Protein AF-A0AAN8FXG7-F1 (afdb_monomer)

Foldseek 3Di:
DAQDDPQKHFDQDPPPSHGAFDDPPDPDQAPFQWHWDQGPVVRTTTTIHGPVSPQDPQQKWFDADQVPRTTAKDFPVPPQPREDPQWGFDGPDPPDRMGTTIGPDGQDPPRADFDQDPNNSTFQWADPPDDSDAPPQWDWDADPPPRTITTGRDDPPPFPPPVDDPPDGFDDDPRDRDDDDVVDDD

Sequence (186 aa):
MGVCPAGEKAFVEPFTASPRQCAMAADRKCPAGYLCRFSPNNHKYYCCGSITGSLCPAGRALFRYPTTQMPLQCHIAHGGSGCPPFYTCQSDVPNAFQGYCCSQHSICPGGVNYHVDEKSLMPTTCASEGFALCPQGFTCQQQPETMSYYCCAGKDKEGINDGCPPAQFAYIADGQVKTCDPFNVE

Radius of gyration: 22.86 Å; Cα contacts (8 Å, |Δi|>4): 361; chains: 1; bounding box: 50×32×78 Å

Organism: Trichostrongylus colubriformis (NCBI:txid6319)

Mean predicted aligned error: 13.52 Å

InterPro domains:
  IPR006150 Cysteine-rich repeat [SM00289] (2-49)
  IPR006150 Cysteine-rich repeat [SM00289] (54-103)
  IPR006150 Cysteine-rich repeat [SM00289] (106-153)
  IPR028150 Lustrin, cysteine-rich repeated [PF14625] (3-49)
  IPR028150 Lustrin, cysteine-rich repeated [PF14625] (56-103)
  IPR028150 Lustrin, cysteine-rich repeated [PF14625] (108-152)
  IPR053014 Cuticle-associated divergent protein [PTHR46339] (1-185)

Secondary structure (DSSP, 8-state):
--SS-TTEEE-B-TTT-SB-EE-TTSS-PPPTTEEEEEETTTTEEEEEEESSS--S-TTPPBPB-TTT--B-EEETTTTTTTSPTTEEEE-SSTT-SEEEEEESS-SSGGGPPBPB-TTT-SBPB--TTSS-PPPTTEEEEE-TTT--EEEEE--------SSPPTT----EETTEE----TT---

Structure (mmCIF, N/CA/C/O backbone):
data_AF-A0AAN8FXG7-F1
#
_entry.id   AF-A0AAN8FXG7-F1
#
loop_
_atom_site.group_PDB
_atom_site.id
_atom_site.type_symbol
_atom_site.label_atom_id
_atom_site.label_alt_id
_atom_site.label_comp_id
_atom_site.label_asym_id
_atom_site.label_entity_id
_atom_site.label_seq_id
_atom_site.pdbx_PDB_ins_code
_atom_site.Cartn_x
_atom_site.Cartn_y
_atom_site.Cartn_z
_atom_site.occupancy
_atom_site.B_iso_or_equiv
_atom_site.auth_seq_id
_atom_site.auth_comp_id
_atom_site.auth_asym_id
_atom_site.auth_atom_id
_atom_site.pdbx_PDB_model_num
ATOM 1 N N . MET A 1 1 ? 11.307 -18.588 -14.021 1.00 49.81 1 MET A N 1
ATOM 2 C CA . MET A 1 1 ? 12.180 -17.483 -14.471 1.00 49.81 1 MET A CA 1
ATOM 3 C C . MET A 1 1 ? 11.303 -16.370 -15.030 1.00 49.81 1 MET A C 1
ATOM 5 O O . MET A 1 1 ? 10.912 -16.434 -16.186 1.00 49.81 1 MET A O 1
ATOM 9 N N . GLY A 1 2 ? 10.888 -15.423 -14.188 1.00 66.69 2 GLY A N 1
ATOM 10 C CA . GLY A 1 2 ? 10.085 -14.270 -14.607 1.00 66.69 2 GLY A CA 1
ATOM 11 C C . GLY A 1 2 ? 10.964 -13.050 -14.884 1.00 66.69 2 GLY A C 1
ATOM 12 O O . GLY A 1 2 ? 12.116 -12.996 -14.454 1.00 66.69 2 GLY A O 1
ATOM 13 N N . VAL A 1 3 ? 10.426 -12.059 -15.596 1.00 77.25 3 VAL A N 1
ATOM 14 C CA . VAL A 1 3 ? 11.078 -10.741 -15.729 1.00 77.25 3 VAL A CA 1
ATOM 15 C C . VAL A 1 3 ? 10.940 -9.893 -14.455 1.00 77.25 3 VAL A C 1
ATOM 17 O O . VAL A 1 3 ? 11.733 -8.974 -14.267 1.00 77.25 3 VAL A O 1
ATOM 20 N N . CYS A 1 4 ? 9.988 -10.236 -13.579 1.00 78.50 4 CYS A N 1
ATOM 21 C CA . CYS A 1 4 ? 9.703 -9.580 -12.301 1.00 78.50 4 CYS A CA 1
ATOM 22 C C . CYS A 1 4 ? 10.193 -10.416 -11.102 1.00 78.50 4 CYS A C 1
ATOM 24 O O . CYS 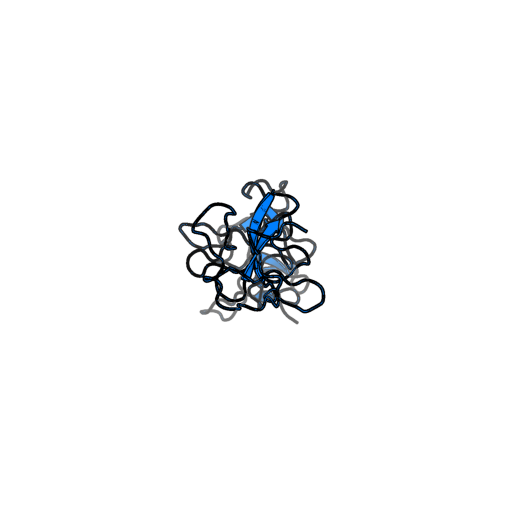A 1 4 ? 10.322 -11.639 -11.235 1.00 78.50 4 CYS A O 1
ATOM 26 N N . PRO A 1 5 ? 10.464 -9.776 -9.948 1.00 75.06 5 PRO A N 1
ATOM 27 C CA . PRO A 1 5 ? 10.826 -10.460 -8.705 1.00 75.06 5 PRO A CA 1
ATOM 28 C C . PRO A 1 5 ? 9.693 -11.363 -8.180 1.00 75.06 5 PRO A C 1
ATOM 30 O O . PRO A 1 5 ? 8.546 -11.276 -8.621 1.00 75.06 5 PRO A O 1
ATOM 33 N N . ALA A 1 6 ? 10.021 -12.259 -7.242 1.00 71.00 6 ALA A N 1
ATOM 34 C CA . ALA A 1 6 ? 9.048 -13.175 -6.645 1.00 71.00 6 ALA A CA 1
ATOM 35 C C . ALA A 1 6 ? 7.898 -12.399 -5.976 1.00 71.00 6 ALA A C 1
ATOM 37 O O . ALA A 1 6 ? 8.144 -11.442 -5.250 1.00 71.00 6 ALA A O 1
ATOM 38 N N . GLY A 1 7 ? 6.652 -12.805 -6.239 1.00 70.81 7 GLY A N 1
ATOM 39 C CA . GLY A 1 7 ? 5.454 -12.109 -5.748 1.00 70.81 7 GLY A CA 1
ATOM 40 C C . GLY A 1 7 ? 4.921 -11.007 -6.672 1.00 70.81 7 GLY A C 1
ATOM 41 O O . GLY A 1 7 ? 3.818 -10.513 -6.442 1.00 70.81 7 GLY A O 1
ATOM 42 N N . GLU A 1 8 ? 5.627 -10.673 -7.760 1.00 78.31 8 GLU A N 1
ATOM 43 C CA . GLU A 1 8 ? 5.166 -9.722 -8.776 1.00 78.31 8 GLU A CA 1
ATOM 44 C C . GLU A 1 8 ? 4.975 -10.386 -10.153 1.00 78.31 8 GLU A C 1
ATOM 46 O O . GLU A 1 8 ? 5.704 -11.297 -10.556 1.00 78.31 8 GLU A O 1
ATOM 51 N N . LYS A 1 9 ? 3.989 -9.903 -10.914 1.00 84.56 9 LYS A N 1
ATOM 52 C CA . LYS A 1 9 ? 3.730 -10.298 -12.302 1.00 84.56 9 LYS A CA 1
ATOM 53 C C . LYS A 1 9 ? 4.010 -9.132 -13.237 1.00 84.56 9 LYS A C 1
ATOM 55 O O . LYS A 1 9 ? 3.692 -7.980 -12.949 1.00 84.56 9 LYS A O 1
ATOM 60 N N . ALA A 1 10 ? 4.590 -9.457 -14.387 1.00 85.94 10 ALA A N 1
ATOM 61 C CA . ALA A 1 10 ? 4.811 -8.492 -15.448 1.00 85.94 10 ALA A CA 1
ATOM 62 C C . ALA A 1 10 ? 3.484 -8.106 -16.095 1.00 85.94 10 ALA A C 1
ATOM 64 O O . ALA A 1 10 ? 2.670 -8.977 -16.412 1.00 85.94 10 ALA A O 1
ATOM 65 N N . PHE A 1 11 ? 3.297 -6.818 -16.353 1.00 85.06 11 PHE A N 1
ATOM 66 C CA . PHE A 1 11 ? 2.245 -6.385 -17.254 1.00 85.06 11 PHE A CA 1
ATOM 67 C C . PHE A 1 11 ? 2.590 -6.872 -18.663 1.00 85.06 11 PHE A C 1
ATOM 69 O O . PHE A 1 11 ? 3.591 -6.449 -19.246 1.00 85.06 11 PHE A O 1
ATOM 76 N N . VAL A 1 12 ? 1.783 -7.792 -19.184 1.00 86.19 12 VAL A N 1
ATOM 77 C CA . VAL A 1 12 ? 1.919 -8.316 -20.543 1.00 86.19 12 VAL A CA 1
ATOM 78 C C . VAL A 1 12 ? 0.956 -7.556 -21.433 1.00 86.19 12 VAL A C 1
ATOM 80 O O . VAL A 1 12 ? -0.232 -7.448 -21.133 1.00 86.19 12 VAL A O 1
ATOM 83 N N . GLU A 1 13 ? 1.482 -7.002 -22.514 1.00 81.31 13 GLU A N 1
ATOM 84 C CA . GLU A 1 13 ? 0.697 -6.213 -23.443 1.00 81.31 13 GLU A CA 1
ATOM 85 C C . GLU A 1 13 ? -0.198 -7.145 -24.282 1.00 81.31 13 GLU A C 1
ATOM 87 O O . GLU A 1 13 ? 0.304 -8.116 -24.855 1.00 81.31 13 GLU A O 1
ATOM 92 N N . PRO A 1 14 ? -1.519 -6.895 -24.360 1.00 79.69 14 PRO A N 1
ATOM 93 C CA . PRO A 1 14 ? -2.463 -7.851 -24.943 1.00 79.69 14 PRO A CA 1
ATOM 94 C C . PRO A 1 14 ? -2.256 -8.075 -26.446 1.00 79.69 14 PRO A C 1
ATOM 96 O O . PRO A 1 14 ? -2.607 -9.131 -26.959 1.00 79.69 14 PRO A O 1
ATOM 99 N N . PHE A 1 15 ? -1.664 -7.106 -27.148 1.00 78.31 15 PHE A N 1
ATOM 100 C CA . PHE A 1 15 ? -1.455 -7.173 -28.597 1.00 78.31 15 PHE A CA 1
ATOM 101 C C . PHE A 1 15 ? -0.205 -7.958 -28.999 1.00 78.31 15 PHE A C 1
ATOM 103 O O . PHE A 1 15 ? -0.205 -8.628 -30.026 1.00 78.31 15 PHE A O 1
ATOM 110 N N . THR A 1 16 ? 0.866 -7.873 -28.214 1.00 79.94 16 THR A N 1
ATOM 111 C CA . THR A 1 16 ? 2.169 -8.474 -28.546 1.00 79.94 16 THR A CA 1
ATOM 112 C C . THR A 1 16 ? 2.484 -9.706 -27.706 1.00 79.94 16 THR A C 1
ATOM 114 O O . THR A 1 16 ? 3.490 -10.366 -27.957 1.00 79.94 16 THR A O 1
ATOM 117 N N . ALA A 1 17 ? 1.671 -9.985 -26.679 1.00 80.31 17 ALA A N 1
ATOM 118 C CA . ALA A 1 17 ? 1.929 -10.992 -25.651 1.00 80.31 17 ALA A CA 1
ATOM 119 C C . ALA A 1 17 ? 3.316 -10.852 -24.989 1.00 80.31 17 ALA A C 1
ATOM 121 O O . ALA A 1 17 ? 3.837 -11.802 -24.401 1.00 80.31 17 ALA A O 1
ATOM 122 N N . SER A 1 18 ? 3.919 -9.661 -25.059 1.00 81.00 18 SER A N 1
ATOM 123 C CA . SER A 1 18 ? 5.246 -9.382 -24.520 1.00 81.00 18 SER A CA 1
ATOM 124 C C . SER A 1 18 ? 5.165 -8.519 -23.254 1.00 81.00 18 SER A C 1
ATOM 126 O O . SER A 1 18 ? 4.255 -7.696 -23.113 1.00 81.00 18 SER A O 1
ATOM 128 N N . PRO A 1 19 ? 6.086 -8.705 -22.288 1.00 82.50 19 PRO A N 1
ATOM 129 C CA . PRO A 1 19 ? 6.122 -7.880 -21.089 1.00 82.50 19 PRO A CA 1
ATOM 130 C C . PRO A 1 19 ? 6.474 -6.433 -21.450 1.00 82.50 19 PRO A C 1
ATOM 132 O O . PRO A 1 19 ? 7.464 -6.170 -22.137 1.00 82.50 19 PRO A O 1
ATOM 135 N N . ARG A 1 20 ? 5.676 -5.488 -20.948 1.00 83.75 20 ARG A N 1
ATOM 136 C CA . ARG A 1 20 ? 5.847 -4.051 -21.180 1.00 83.75 20 ARG A CA 1
ATOM 137 C C . ARG A 1 20 ? 7.169 -3.578 -20.588 1.00 83.75 20 ARG A C 1
ATOM 139 O O . ARG A 1 20 ? 7.352 -3.575 -19.369 1.00 83.75 20 ARG A O 1
ATOM 146 N N . GLN A 1 21 ? 8.071 -3.151 -21.464 1.00 80.94 21 GLN A N 1
ATOM 147 C CA . GLN A 1 21 ? 9.307 -2.481 -21.077 1.00 80.94 21 GLN A CA 1
ATOM 148 C C . GLN A 1 21 ? 9.008 -1.040 -20.665 1.00 80.94 21 GLN A C 1
ATOM 150 O O . GLN A 1 21 ? 8.188 -0.359 -21.284 1.00 80.94 21 GLN A O 1
ATOM 155 N N . CYS A 1 22 ? 9.685 -0.578 -19.622 1.00 78.88 22 CYS A N 1
ATOM 156 C CA . CYS A 1 22 ? 9.674 0.817 -19.203 1.00 78.88 22 CYS A CA 1
ATOM 157 C C . CYS A 1 22 ? 11.080 1.402 -19.367 1.00 78.88 22 CYS A C 1
ATOM 159 O O . CYS A 1 22 ? 12.079 0.688 -19.302 1.00 78.88 22 CYS A O 1
ATOM 161 N N . ALA A 1 23 ? 11.161 2.706 -19.609 1.00 69.81 23 ALA A N 1
ATOM 162 C CA . ALA A 1 23 ? 12.417 3.438 -19.664 1.00 69.81 23 ALA A CA 1
ATOM 163 C C . ALA A 1 23 ? 12.335 4.601 -18.676 1.00 69.81 23 ALA A C 1
ATOM 165 O O . ALA A 1 23 ? 11.339 5.318 -18.656 1.00 69.81 23 ALA A O 1
ATOM 166 N N . MET A 1 24 ? 13.385 4.796 -17.875 1.00 58.78 24 MET A N 1
ATOM 167 C CA . MET A 1 24 ? 13.459 5.850 -16.850 1.00 58.78 24 MET A CA 1
ATOM 168 C C . MET A 1 24 ? 13.249 7.271 -17.415 1.00 58.78 24 MET A C 1
ATOM 170 O O . MET A 1 24 ? 12.894 8.172 -16.665 1.00 58.78 24 MET A O 1
ATOM 174 N N . ALA A 1 25 ? 13.458 7.467 -18.724 1.00 52.38 25 ALA A N 1
ATOM 175 C CA . ALA A 1 25 ? 13.508 8.774 -19.383 1.00 52.38 25 ALA A CA 1
ATOM 176 C C . ALA A 1 25 ? 12.390 9.045 -20.413 1.00 52.38 25 ALA A C 1
ATOM 178 O O . ALA A 1 25 ? 12.378 10.123 -20.996 1.00 52.38 25 ALA A O 1
ATOM 179 N N . ALA A 1 26 ? 11.471 8.108 -20.677 1.00 50.12 26 ALA A N 1
ATOM 180 C CA . ALA A 1 26 ? 10.458 8.289 -21.723 1.00 50.12 26 ALA A CA 1
ATOM 181 C C . ALA A 1 26 ? 9.039 8.012 -21.216 1.00 50.12 26 ALA A C 1
ATOM 183 O O . ALA A 1 26 ? 8.779 6.994 -20.570 1.00 50.12 26 ALA A O 1
ATOM 184 N N . ASP A 1 27 ? 8.127 8.930 -21.544 1.00 45.88 27 ASP A N 1
ATOM 185 C CA . ASP A 1 27 ? 6.708 8.896 -21.206 1.00 45.88 27 ASP A CA 1
ATOM 186 C C . ASP A 1 27 ? 6.055 7.571 -21.598 1.00 45.88 27 ASP A C 1
ATOM 188 O O . ASP A 1 27 ? 5.854 7.276 -22.774 1.00 45.88 27 ASP A O 1
ATOM 192 N N . ARG A 1 28 ? 5.757 6.773 -20.568 1.00 51.38 28 ARG A N 1
ATOM 193 C CA . ARG A 1 28 ? 4.791 5.663 -20.480 1.00 51.38 28 ARG A CA 1
ATOM 194 C C . ARG A 1 28 ? 4.937 5.057 -19.086 1.00 51.38 28 ARG A C 1
ATOM 196 O O . ARG A 1 28 ? 5.367 3.915 -18.916 1.00 51.38 28 ARG A O 1
ATOM 203 N N . LYS A 1 29 ? 4.603 5.877 -18.084 1.00 67.00 29 LYS A N 1
ATOM 204 C CA . LYS A 1 29 ? 4.457 5.464 -16.685 1.00 67.00 29 LYS A CA 1
ATOM 205 C C . LYS A 1 29 ? 3.605 4.195 -16.665 1.00 67.00 29 LYS A C 1
ATOM 207 O O . LYS A 1 29 ? 2.557 4.156 -17.308 1.00 67.00 29 LYS A O 1
ATOM 212 N N . CYS A 1 30 ? 4.118 3.136 -16.046 1.00 75.31 30 CYS A N 1
ATOM 213 C CA . CYS A 1 30 ? 3.432 1.852 -15.967 1.00 75.31 30 CYS A CA 1
ATOM 214 C C . CYS A 1 30 ? 1.962 2.040 -15.534 1.00 75.31 30 CYS A C 1
ATOM 216 O O . CYS A 1 30 ? 1.670 2.976 -14.786 1.00 75.31 30 CYS A O 1
ATOM 218 N N . PRO A 1 31 ? 1.034 1.192 -16.012 1.00 76.94 31 PRO A N 1
ATOM 219 C CA . PRO A 1 31 ? -0.379 1.313 -15.660 1.00 76.94 31 PRO A CA 1
ATOM 220 C C . PRO A 1 31 ? -0.594 1.244 -14.140 1.00 76.94 31 PRO A C 1
ATOM 222 O O . PRO A 1 31 ? 0.255 0.736 -13.406 1.00 76.94 31 PRO A O 1
ATOM 225 N N . ALA A 1 32 ? -1.733 1.754 -13.662 1.00 72.06 32 ALA A N 1
ATOM 226 C CA . ALA A 1 32 ? -2.047 1.793 -12.233 1.00 72.06 32 ALA A CA 1
ATOM 227 C C . ALA A 1 32 ? -1.879 0.405 -11.583 1.00 72.06 32 ALA A C 1
ATOM 229 O O . ALA A 1 32 ? -2.380 -0.595 -12.094 1.00 72.06 32 ALA A O 1
ATOM 230 N N . GLY A 1 33 ? -1.145 0.347 -10.467 1.00 75.69 33 GLY A N 1
ATOM 231 C CA . GLY A 1 33 ? -0.796 -0.910 -9.791 1.00 75.69 33 GLY A CA 1
ATOM 232 C C . GLY A 1 33 ? 0.491 -1.586 -10.285 1.00 75.69 33 GLY A C 1
ATOM 233 O O . GLY A 1 33 ? 0.915 -2.570 -9.683 1.00 75.69 33 GLY A O 1
ATOM 234 N N . TYR A 1 34 ? 1.162 -1.038 -11.305 1.00 80.94 34 TYR A N 1
ATOM 235 C CA . 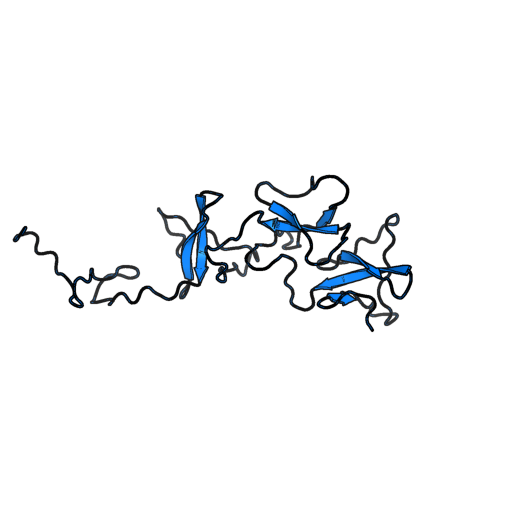TYR A 1 34 ? 2.455 -1.521 -11.797 1.00 80.94 34 TYR A CA 1
ATOM 236 C C . TYR A 1 34 ? 3.550 -0.466 -11.625 1.00 80.94 34 TYR A C 1
ATOM 238 O O . TYR A 1 34 ? 3.350 0.712 -11.915 1.00 80.94 34 TYR A O 1
ATOM 246 N N . LEU A 1 35 ? 4.730 -0.904 -11.194 1.00 80.62 35 LEU A N 1
ATOM 247 C CA . LEU A 1 35 ? 5.935 -0.092 -11.041 1.00 80.62 35 LEU A CA 1
ATOM 248 C C . LEU A 1 35 ? 7.013 -0.540 -12.021 1.00 80.62 35 LEU A C 1
ATOM 250 O O . LEU A 1 35 ? 7.086 -1.707 -12.408 1.00 80.62 35 LEU A O 1
ATOM 254 N N . CYS A 1 36 ? 7.881 0.391 -12.402 1.00 82.25 36 CYS A N 1
ATOM 255 C CA . CYS A 1 36 ? 9.021 0.075 -13.244 1.00 82.25 36 CYS A CA 1
ATOM 256 C C . CYS A 1 36 ? 10.108 -0.610 -12.401 1.00 82.25 36 CYS A C 1
ATOM 258 O O . CYS A 1 36 ? 10.701 0.002 -11.509 1.00 82.25 36 CYS A O 1
ATOM 260 N N . ARG A 1 37 ? 10.362 -1.895 -12.665 1.00 81.06 37 ARG A N 1
ATOM 261 C CA . ARG A 1 37 ? 11.356 -2.714 -11.959 1.00 81.06 37 ARG A CA 1
ATOM 262 C C . ARG A 1 37 ? 12.511 -3.080 -12.869 1.00 81.06 37 ARG A C 1
ATOM 264 O O . ARG A 1 37 ? 12.314 -3.375 -14.045 1.00 81.06 37 ARG A O 1
ATOM 271 N N . PHE A 1 38 ? 13.714 -3.105 -12.305 1.00 80.12 38 PHE A N 1
ATOM 272 C CA . PHE A 1 38 ? 14.886 -3.624 -12.998 1.00 80.12 38 PHE A CA 1
ATOM 273 C C . PHE A 1 38 ? 14.840 -5.151 -13.039 1.00 80.12 38 PHE A C 1
ATOM 275 O O . PHE A 1 38 ? 14.669 -5.798 -12.007 1.00 80.12 38 PHE A O 1
ATOM 282 N N . SER A 1 39 ? 15.021 -5.725 -14.226 1.00 81.06 39 SER A N 1
ATOM 283 C CA . SER A 1 39 ? 15.116 -7.167 -14.410 1.00 81.06 39 SER A CA 1
ATOM 284 C C . SER A 1 39 ? 16.581 -7.579 -14.567 1.00 81.06 39 SER A C 1
ATOM 286 O O . SER A 1 39 ? 17.174 -7.287 -15.613 1.00 81.06 39 SER A O 1
ATOM 288 N N . PRO A 1 40 ? 17.168 -8.299 -13.590 1.00 76.56 40 PRO A N 1
ATOM 289 C CA . PRO A 1 40 ? 18.550 -8.766 -13.690 1.00 76.56 40 PRO A CA 1
ATOM 290 C C . PRO A 1 40 ? 18.738 -9.775 -14.830 1.00 76.56 40 PRO A C 1
ATOM 292 O O . PRO A 1 40 ? 19.812 -9.854 -15.403 1.00 76.56 40 PRO A O 1
ATOM 295 N N . ASN A 1 41 ? 17.679 -10.488 -15.227 1.00 79.31 41 ASN A N 1
ATOM 296 C CA . ASN A 1 41 ? 17.743 -11.501 -16.285 1.00 79.31 41 ASN A CA 1
ATOM 297 C C . ASN A 1 41 ? 17.983 -10.913 -17.684 1.00 79.31 41 ASN A C 1
ATOM 299 O O . ASN A 1 41 ? 18.546 -11.581 -18.541 1.00 79.31 41 ASN A O 1
ATOM 303 N N . ASN A 1 42 ? 17.520 -9.686 -17.940 1.00 75.62 42 ASN A N 1
ATOM 304 C CA . ASN A 1 42 ? 17.578 -9.064 -19.269 1.00 75.62 42 ASN A CA 1
ATOM 305 C C . ASN A 1 42 ? 18.286 -7.703 -19.267 1.00 75.62 42 ASN A C 1
ATOM 307 O O . ASN A 1 42 ? 18.323 -7.051 -20.307 1.00 75.62 42 ASN A O 1
ATOM 311 N N . HIS A 1 43 ? 18.783 -7.250 -18.108 1.00 79.88 43 HIS A N 1
ATOM 312 C CA . HIS A 1 43 ? 19.409 -5.936 -17.911 1.00 79.88 43 HIS A CA 1
ATOM 313 C C . HIS A 1 43 ? 18.519 -4.777 -18.408 1.00 79.88 43 HIS A C 1
ATOM 315 O O . HIS A 1 43 ? 18.995 -3.751 -18.890 1.00 79.88 43 HIS A O 1
ATOM 321 N N . LYS A 1 44 ? 17.197 -4.958 -18.318 1.00 81.38 44 LYS A N 1
ATOM 322 C CA . LYS A 1 44 ? 16.166 -4.035 -18.810 1.00 81.38 44 LYS A CA 1
ATOM 323 C C . LYS A 1 44 ? 15.111 -3.811 -17.739 1.00 81.38 44 LYS A C 1
ATOM 325 O O . LYS A 1 44 ? 14.962 -4.635 -16.836 1.00 81.38 44 LYS A O 1
ATOM 330 N N . TYR A 1 45 ? 14.356 -2.725 -17.864 1.00 81.00 45 TYR A N 1
ATOM 331 C CA . TYR A 1 45 ? 13.270 -2.417 -16.942 1.00 81.00 45 TYR A CA 1
ATOM 332 C C . TYR A 1 45 ? 11.912 -2.830 -17.509 1.00 81.00 45 TYR A C 1
ATOM 334 O O . TYR A 1 45 ? 11.634 -2.638 -18.694 1.00 81.00 45 TYR A O 1
ATOM 342 N N . TYR A 1 46 ? 11.062 -3.383 -16.647 1.00 85.00 46 TYR A N 1
ATOM 343 C CA . TYR A 1 46 ? 9.725 -3.860 -16.993 1.00 85.00 46 TYR A CA 1
ATOM 344 C C . TYR A 1 46 ? 8.693 -3.387 -15.973 1.00 85.00 46 TYR A C 1
ATOM 346 O O . TYR A 1 46 ? 9.009 -3.182 -14.802 1.00 85.00 46 TYR A O 1
ATOM 354 N N . CYS A 1 47 ? 7.448 -3.233 -16.417 1.00 84.88 47 CYS A N 1
ATOM 355 C CA . CYS A 1 47 ? 6.332 -2.920 -15.533 1.00 84.88 47 CYS A CA 1
ATOM 356 C C . CYS A 1 47 ? 5.900 -4.172 -14.761 1.00 84.88 47 CYS A C 1
ATOM 358 O O . CYS A 1 47 ? 5.346 -5.101 -15.349 1.00 84.88 47 CYS A O 1
ATOM 360 N N . CYS A 1 48 ? 6.125 -4.178 -13.452 1.00 84.56 48 CYS A N 1
ATOM 361 C CA . CYS A 1 48 ? 5.786 -5.274 -12.550 1.00 84.56 48 CYS A CA 1
ATOM 362 C C . CYS A 1 48 ? 4.792 -4.801 -11.489 1.00 84.56 48 CYS A C 1
ATOM 364 O O . CYS A 1 48 ? 4.898 -3.683 -10.988 1.00 84.56 48 CYS A O 1
ATOM 366 N N . GLY A 1 49 ? 3.811 -5.637 -11.169 1.00 81.88 49 GLY A N 1
ATOM 367 C CA . GLY A 1 49 ? 2.793 -5.360 -10.159 1.00 81.88 49 GLY A CA 1
ATOM 368 C C . GLY A 1 49 ? 2.625 -6.551 -9.228 1.00 81.88 49 GLY A C 1
ATOM 369 O O . GLY A 1 49 ? 2.864 -7.689 -9.631 1.00 81.88 49 GLY A O 1
ATOM 370 N N . SER A 1 50 ? 2.229 -6.292 -7.984 1.00 78.88 50 SER A N 1
ATOM 371 C CA . SER A 1 50 ? 1.997 -7.340 -6.984 1.00 78.88 50 SER A CA 1
ATOM 372 C C . SER A 1 50 ? 0.890 -8.299 -7.432 1.00 78.88 50 SER A C 1
ATOM 374 O O . SER A 1 50 ? -0.176 -7.865 -7.870 1.00 78.88 50 SER A O 1
ATOM 376 N N . ILE A 1 51 ? 1.137 -9.607 -7.320 1.00 72.19 51 ILE A N 1
ATOM 377 C CA . ILE A 1 51 ? 0.173 -10.658 -7.696 1.00 72.19 51 ILE A CA 1
ATOM 378 C C . ILE A 1 51 ? -0.950 -10.753 -6.657 1.00 72.19 51 ILE A C 1
ATOM 380 O O . ILE A 1 51 ? -2.093 -11.044 -6.995 1.00 72.19 51 ILE A O 1
ATOM 384 N N . THR A 1 52 ? -0.621 -10.493 -5.394 1.00 68.44 52 THR A N 1
ATOM 385 C CA . THR A 1 52 ? -1.535 -10.559 -4.248 1.00 68.44 52 THR A CA 1
ATOM 386 C C . THR A 1 52 ? -2.326 -9.267 -4.050 1.00 68.44 52 THR A C 1
ATOM 388 O O . THR A 1 52 ? -3.193 -9.207 -3.185 1.00 68.44 52 THR A O 1
ATOM 391 N N . GLY A 1 53 ? -2.023 -8.213 -4.818 1.00 67.69 53 GLY A N 1
ATOM 392 C CA . GLY A 1 53 ? -2.638 -6.890 -4.672 1.00 67.69 53 GLY A CA 1
ATOM 393 C C . GLY A 1 53 ? -2.141 -6.091 -3.460 1.00 67.69 53 GLY A C 1
ATOM 394 O O . GLY A 1 53 ? -2.456 -4.907 -3.339 1.00 67.69 53 GLY A O 1
ATOM 395 N N . SER A 1 54 ? -1.323 -6.691 -2.591 1.00 69.38 54 SER A N 1
ATOM 396 C CA . SER A 1 54 ? -0.608 -5.995 -1.522 1.00 69.38 54 SER A CA 1
ATOM 397 C C . SER A 1 54 ? 0.556 -5.204 -2.117 1.00 69.38 54 SER A C 1
ATOM 399 O O . SER A 1 54 ? 1.531 -5.767 -2.608 1.00 69.38 54 SER A O 1
ATOM 401 N N . LEU A 1 55 ? 0.414 -3.879 -2.113 1.00 78.81 55 LEU A N 1
ATOM 402 C CA . LEU A 1 55 ? 1.425 -2.928 -2.591 1.00 78.81 55 LEU A CA 1
ATOM 403 C C . LEU A 1 55 ? 2.263 -2.338 -1.448 1.00 78.81 55 LEU A C 1
ATOM 405 O O . LEU A 1 55 ? 3.320 -1.760 -1.694 1.00 78.81 55 LEU A O 1
ATOM 409 N N . CYS A 1 56 ? 1.777 -2.487 -0.216 1.00 83.62 56 CYS A N 1
ATOM 410 C CA . CYS A 1 56 ? 2.424 -2.036 1.005 1.00 83.62 56 CYS A CA 1
ATOM 411 C C . CYS A 1 56 ? 2.812 -3.229 1.886 1.00 83.62 56 CYS A C 1
ATOM 413 O O . CYS A 1 56 ? 2.170 -4.280 1.792 1.00 83.62 56 CYS A O 1
ATOM 415 N N . PRO A 1 57 ? 3.817 -3.058 2.763 1.00 81.94 57 PRO A N 1
ATOM 416 C CA . PRO A 1 57 ? 4.180 -4.068 3.750 1.00 81.94 57 PRO A CA 1
ATOM 417 C C . PRO A 1 57 ? 2.998 -4.453 4.648 1.00 81.94 57 PRO A C 1
ATOM 419 O O . PRO A 1 57 ? 2.051 -3.680 4.817 1.00 81.94 57 PRO A O 1
ATOM 422 N N . ALA A 1 58 ? 3.077 -5.633 5.265 1.00 81.06 58 ALA A N 1
ATOM 423 C CA . ALA A 1 58 ? 2.026 -6.145 6.140 1.00 81.06 58 ALA A CA 1
ATOM 424 C C . ALA A 1 58 ? 1.638 -5.136 7.240 1.00 81.06 58 ALA A C 1
ATOM 426 O O . ALA A 1 58 ? 2.495 -4.532 7.886 1.00 81.06 58 ALA A O 1
ATOM 427 N N . GLY A 1 59 ? 0.329 -4.951 7.436 1.00 80.19 59 GLY A N 1
ATOM 428 C CA . GLY A 1 59 ? -0.231 -4.040 8.439 1.00 80.19 59 GLY A CA 1
ATOM 429 C C . GLY A 1 59 ? -0.224 -2.555 8.059 1.00 80.19 59 GLY A C 1
ATOM 430 O O . GLY A 1 59 ? -0.747 -1.745 8.825 1.00 80.19 59 GLY A O 1
ATOM 431 N N . ARG A 1 60 ? 0.326 -2.178 6.897 1.00 87.44 60 ARG A N 1
ATOM 432 C CA . ARG A 1 60 ? 0.332 -0.792 6.409 1.00 87.44 60 ARG A CA 1
ATOM 433 C C . ARG A 1 60 ? -0.759 -0.544 5.381 1.00 87.44 60 ARG A C 1
ATOM 435 O O . ARG A 1 60 ? -0.975 -1.353 4.481 1.00 87.44 60 ARG A O 1
ATOM 442 N N . ALA A 1 61 ? -1.387 0.623 5.473 1.00 87.12 61 ALA A N 1
ATOM 443 C CA . ALA A 1 61 ? -2.369 1.052 4.492 1.00 87.12 61 ALA A CA 1
ATOM 444 C C . ALA A 1 61 ? -1.709 1.701 3.283 1.00 87.12 61 ALA A C 1
ATOM 446 O O . ALA A 1 61 ? -0.771 2.487 3.404 1.00 87.12 61 ALA A O 1
ATOM 447 N N . LEU A 1 62 ? -2.262 1.404 2.115 1.00 87.69 62 LEU A N 1
ATOM 448 C CA . LEU A 1 62 ? -1.919 2.047 0.860 1.00 87.69 62 LEU A CA 1
ATOM 449 C C . LEU A 1 62 ? -2.725 3.333 0.690 1.00 87.69 62 LEU A C 1
ATOM 451 O O . LEU A 1 62 ? -3.953 3.312 0.776 1.00 87.69 62 LEU A O 1
ATOM 455 N N . PHE A 1 63 ? -2.049 4.430 0.364 1.00 86.88 63 PHE A N 1
ATOM 456 C CA . PHE A 1 63 ? -2.735 5.655 -0.012 1.00 86.88 63 PHE A CA 1
ATOM 457 C C . PHE A 1 63 ? -3.311 5.546 -1.425 1.00 86.88 63 PHE A C 1
ATOM 459 O O . PHE A 1 63 ? -2.608 5.227 -2.393 1.00 86.88 63 PHE A O 1
ATOM 466 N N . ARG A 1 64 ? -4.591 5.886 -1.548 1.00 86.75 64 ARG A N 1
ATOM 467 C CA . ARG A 1 64 ? -5.317 5.995 -2.812 1.00 86.75 64 ARG A CA 1
ATOM 468 C C . ARG A 1 64 ? -5.882 7.395 -2.963 1.00 86.75 64 ARG A C 1
ATOM 470 O O . ARG A 1 64 ? -6.275 8.027 -1.988 1.00 86.75 64 ARG A O 1
ATOM 477 N N . TYR A 1 65 ? -5.941 7.883 -4.194 1.00 82.44 65 TYR A N 1
ATOM 478 C CA . TYR A 1 65 ? -6.616 9.146 -4.459 1.00 82.44 65 TYR A CA 1
ATOM 479 C C . TYR A 1 65 ? -8.125 9.003 -4.220 1.00 82.44 65 TYR A C 1
ATOM 481 O O . TYR A 1 65 ? -8.725 8.091 -4.789 1.00 82.44 65 TYR A O 1
ATOM 489 N N . PRO A 1 66 ? -8.769 9.914 -3.469 1.00 77.25 66 PRO A N 1
ATOM 490 C CA . PRO A 1 66 ? -10.202 9.821 -3.180 1.00 77.25 66 PRO A CA 1
ATOM 491 C C . PRO A 1 66 ? -11.065 9.914 -4.447 1.00 77.25 66 PRO A C 1
ATOM 493 O O . PRO A 1 66 ? -12.122 9.301 -4.523 1.00 77.25 66 PRO A O 1
ATOM 496 N N . THR A 1 67 ? -10.601 10.645 -5.463 1.00 79.88 67 THR A N 1
ATOM 497 C CA . THR A 1 67 ? -11.352 10.874 -6.706 1.00 79.88 67 THR A CA 1
ATOM 498 C C . THR A 1 67 ? -11.211 9.740 -7.719 1.00 79.88 67 THR A C 1
ATOM 500 O O . THR A 1 67 ? -12.140 9.468 -8.468 1.00 79.88 67 THR A O 1
ATOM 503 N N . THR A 1 68 ? -10.040 9.102 -7.791 1.00 82.25 68 THR A N 1
ATOM 504 C CA . THR A 1 68 ? -9.729 8.120 -8.845 1.00 82.25 68 THR A CA 1
ATOM 505 C C . THR A 1 68 ? -9.513 6.705 -8.322 1.00 82.25 68 THR A C 1
ATOM 507 O O . THR A 1 68 ? -9.332 5.793 -9.123 1.00 82.25 68 THR A O 1
ATOM 510 N N . GLN A 1 69 ? -9.460 6.522 -6.995 1.00 78.62 69 GLN A N 1
ATOM 511 C CA . GLN A 1 69 ? -9.123 5.272 -6.294 1.00 78.62 69 GLN A CA 1
ATOM 512 C C . GLN A 1 69 ? -7.764 4.667 -6.705 1.00 78.62 69 GLN A C 1
ATOM 514 O O . GLN A 1 69 ? -7.406 3.550 -6.307 1.00 78.62 69 GLN A O 1
ATOM 519 N N . MET A 1 70 ? -6.973 5.411 -7.484 1.00 80.38 70 MET A N 1
ATOM 520 C CA . MET A 1 70 ? -5.679 4.968 -7.975 1.00 80.38 70 MET A CA 1
ATOM 521 C C . MET A 1 70 ? -4.643 5.031 -6.850 1.00 80.38 70 MET A C 1
ATOM 523 O O . MET A 1 70 ? -4.622 6.005 -6.090 1.00 80.38 70 MET A O 1
ATOM 527 N N . PRO A 1 71 ? -3.774 4.014 -6.739 1.00 83.25 71 PRO A N 1
ATOM 528 C CA . PRO A 1 71 ? -2.708 4.009 -5.753 1.00 83.25 71 PRO A CA 1
ATOM 529 C C . PRO A 1 71 ? -1.687 5.105 -6.066 1.00 83.25 71 PRO A C 1
ATOM 531 O O . PRO A 1 71 ? -1.266 5.264 -7.215 1.00 83.25 71 PRO A O 1
ATOM 534 N N . LEU A 1 72 ? -1.277 5.854 -5.044 1.00 85.00 72 LEU A N 1
ATOM 535 C CA . LEU A 1 72 ? -0.302 6.925 -5.216 1.00 85.00 72 LEU A CA 1
ATOM 536 C C . LEU A 1 72 ? 1.111 6.350 -5.337 1.00 85.00 72 LEU A C 1
ATOM 538 O O . LEU A 1 72 ? 1.662 5.798 -4.382 1.00 85.00 72 LEU A O 1
ATOM 542 N N . GLN A 1 73 ? 1.683 6.501 -6.529 1.00 82.62 73 GLN A N 1
ATOM 543 C CA . GLN A 1 73 ? 3.059 6.128 -6.833 1.00 82.62 73 GLN A CA 1
ATOM 544 C C . GLN A 1 73 ? 4.025 7.228 -6.397 1.00 82.62 73 GLN A C 1
ATOM 546 O O . GLN A 1 73 ? 3.764 8.415 -6.583 1.00 82.62 73 GLN A O 1
ATOM 551 N N . CYS A 1 74 ? 5.175 6.823 -5.875 1.00 83.62 74 CYS A N 1
ATOM 552 C CA . CYS A 1 74 ? 6.217 7.726 -5.404 1.00 83.62 74 CYS A CA 1
ATOM 553 C C . CYS A 1 74 ? 7.601 7.266 -5.884 1.00 83.62 74 CYS A C 1
ATOM 555 O O . CYS A 1 74 ? 7.815 6.091 -6.187 1.00 83.62 74 CYS A O 1
ATOM 557 N N . HIS A 1 75 ? 8.549 8.203 -5.963 1.00 81.00 75 HIS A N 1
ATOM 558 C CA . HIS A 1 75 ? 9.955 7.909 -6.249 1.00 81.00 75 HIS A CA 1
ATOM 559 C C . HIS A 1 75 ? 10.769 7.928 -4.954 1.00 81.00 75 HIS A C 1
ATOM 561 O O . HIS A 1 75 ? 10.777 8.918 -4.225 1.00 81.00 75 HIS A O 1
ATOM 567 N N . ILE A 1 76 ? 11.489 6.837 -4.700 1.00 77.62 76 ILE A N 1
ATOM 568 C CA . ILE A 1 76 ? 12.318 6.640 -3.503 1.00 77.62 76 ILE A CA 1
ATOM 569 C C . ILE A 1 76 ? 13.633 7.437 -3.622 1.00 77.62 76 ILE A C 1
ATOM 571 O O . ILE A 1 76 ? 14.145 7.943 -2.628 1.00 77.62 76 ILE A O 1
ATOM 575 N N . ALA A 1 77 ? 14.143 7.625 -4.846 1.00 65.38 77 ALA A N 1
ATOM 576 C CA . ALA A 1 77 ? 15.464 8.204 -5.120 1.00 65.38 77 ALA A CA 1
ATOM 577 C C . ALA A 1 77 ? 15.645 9.691 -4.736 1.00 65.38 77 ALA A C 1
ATOM 579 O O . ALA A 1 77 ? 16.776 10.131 -4.561 1.00 65.38 77 ALA A O 1
ATOM 580 N N . HIS A 1 78 ? 14.564 10.466 -4.586 1.00 58.97 78 HIS A N 1
ATOM 581 C CA . HIS A 1 78 ? 14.622 11.911 -4.305 1.00 58.97 78 HIS A CA 1
ATOM 582 C C . HIS A 1 78 ? 13.986 12.293 -2.958 1.00 58.97 78 HIS A C 1
ATOM 584 O O . HIS A 1 78 ? 13.297 13.303 -2.849 1.00 58.97 78 HIS A O 1
ATOM 590 N N . GLY A 1 79 ? 14.198 11.485 -1.915 1.00 55.09 79 GLY A N 1
ATOM 591 C CA . GLY A 1 79 ? 13.827 11.874 -0.548 1.00 55.09 79 GLY A CA 1
ATOM 592 C C . GLY A 1 79 ? 12.320 11.870 -0.257 1.00 55.09 79 GLY A C 1
ATOM 593 O O . GLY A 1 79 ? 11.855 12.669 0.547 1.00 55.09 79 GLY A O 1
ATOM 594 N N . GLY A 1 80 ? 11.547 10.986 -0.899 1.00 55.84 80 GLY A N 1
ATOM 595 C CA . GLY A 1 80 ? 10.174 10.657 -0.478 1.00 55.84 80 GLY A CA 1
ATOM 596 C C . GLY A 1 80 ? 9.113 11.758 -0.632 1.00 55.84 80 GLY A C 1
ATOM 597 O O . GLY A 1 80 ? 7.994 11.585 -0.151 1.00 55.84 80 GLY A O 1
ATOM 598 N N . SER A 1 81 ? 9.413 12.863 -1.318 1.00 59.31 81 SER A N 1
ATOM 599 C CA . SER A 1 81 ? 8.607 14.098 -1.363 1.00 59.31 81 SER A CA 1
ATOM 600 C C . SER A 1 81 ? 7.380 14.058 -2.292 1.00 59.31 81 SER A C 1
ATOM 602 O O . SER A 1 81 ? 7.058 15.032 -2.968 1.00 59.31 81 SER A O 1
ATOM 604 N N . GLY A 1 82 ? 6.675 12.928 -2.334 1.00 74.50 82 GLY A N 1
ATOM 605 C CA . GLY A 1 82 ? 5.413 12.783 -3.072 1.00 74.50 82 GLY A CA 1
ATOM 606 C C . GLY A 1 82 ? 4.252 12.248 -2.237 1.00 74.50 82 GLY A C 1
ATOM 607 O O . GLY A 1 82 ? 3.137 12.185 -2.746 1.00 74.50 82 GLY A O 1
ATOM 608 N N . CYS A 1 83 ? 4.498 11.844 -0.987 1.00 86.00 83 CYS A N 1
ATOM 609 C CA . CYS A 1 83 ? 3.476 11.246 -0.134 1.00 86.00 83 CYS A CA 1
ATOM 610 C C . CYS A 1 83 ? 2.817 12.280 0.796 1.00 86.00 83 CYS A C 1
ATOM 612 O O . CYS A 1 83 ? 3.500 13.177 1.291 1.00 86.00 83 CYS A O 1
ATOM 614 N N . PRO A 1 84 ? 1.504 12.148 1.063 1.00 84.88 84 PRO A N 1
ATOM 615 C CA . PRO A 1 84 ? 0.803 12.914 2.091 1.00 84.88 84 PRO A CA 1
ATOM 616 C C . PRO A 1 84 ? 1.408 12.710 3.492 1.00 84.88 84 PRO A C 1
ATOM 618 O O . PRO A 1 84 ? 2.099 11.711 3.716 1.00 84.88 84 PRO A O 1
ATOM 621 N N . PRO A 1 85 ? 1.116 13.594 4.466 1.00 82.62 85 PRO A N 1
ATOM 622 C CA . PRO A 1 85 ? 1.524 13.384 5.855 1.00 82.62 85 PRO A CA 1
ATOM 623 C C . PRO A 1 85 ? 1.024 12.031 6.387 1.00 82.62 85 PRO A C 1
ATOM 625 O O . PRO A 1 85 ? -0.051 11.571 6.007 1.00 82.62 85 PRO A O 1
ATOM 628 N N . PHE A 1 86 ? 1.819 11.398 7.259 1.00 80.12 86 PHE A N 1
ATOM 629 C CA . PHE A 1 86 ? 1.621 10.036 7.797 1.00 80.12 86 PHE A CA 1
ATOM 630 C C . PHE A 1 86 ? 1.790 8.887 6.792 1.00 80.12 86 PHE A C 1
ATOM 632 O O . PHE A 1 86 ? 1.701 7.714 7.170 1.00 80.12 86 PHE A O 1
ATOM 639 N N . TYR A 1 87 ? 2.109 9.205 5.537 1.00 87.12 87 TYR A N 1
ATOM 640 C CA . TYR A 1 87 ? 2.503 8.243 4.521 1.00 87.12 87 TYR A CA 1
ATOM 641 C C . TYR A 1 87 ? 3.956 8.466 4.119 1.00 87.12 87 TYR A C 1
ATOM 643 O O . TYR A 1 87 ? 4.456 9.584 4.049 1.00 87.12 87 TYR A O 1
ATOM 651 N N . THR A 1 88 ? 4.644 7.375 3.826 1.00 87.69 88 THR A N 1
ATOM 652 C CA . THR A 1 88 ? 6.024 7.390 3.359 1.00 87.69 88 THR A CA 1
ATOM 653 C C . THR A 1 88 ? 6.174 6.445 2.178 1.00 87.69 88 THR A C 1
ATOM 655 O O . THR A 1 88 ? 5.418 5.482 2.020 1.00 87.69 88 THR A O 1
ATOM 658 N N . CYS A 1 89 ? 7.127 6.756 1.308 1.00 87.69 89 CYS A N 1
ATOM 659 C CA . CYS A 1 89 ? 7.343 6.007 0.085 1.00 87.69 89 CYS A CA 1
ATOM 660 C C . CYS A 1 89 ? 8.011 4.667 0.399 1.00 87.69 89 CYS A C 1
ATOM 662 O O . CYS A 1 89 ? 9.171 4.632 0.809 1.00 87.69 89 CYS A O 1
ATOM 664 N N . GLN A 1 90 ? 7.282 3.568 0.216 1.00 85.38 90 GLN A N 1
ATOM 665 C CA . GLN A 1 90 ? 7.753 2.220 0.523 1.00 85.38 90 GLN A CA 1
ATOM 666 C C . GLN A 1 90 ? 7.569 1.283 -0.668 1.00 85.38 90 GLN A C 1
ATOM 668 O O . GLN A 1 90 ? 6.723 1.487 -1.538 1.00 85.38 90 GLN A O 1
ATOM 673 N N . SER A 1 91 ? 8.388 0.238 -0.703 1.00 79.44 91 SER A N 1
ATOM 674 C CA . SER A 1 91 ? 8.327 -0.825 -1.700 1.00 79.44 91 SER A CA 1
ATOM 675 C C . SER A 1 91 ? 8.682 -2.143 -1.026 1.00 79.44 91 SER A C 1
ATOM 677 O O . SER A 1 91 ? 9.624 -2.191 -0.242 1.00 79.44 91 SER A O 1
ATOM 679 N N . ASP A 1 92 ? 7.949 -3.201 -1.365 1.00 74.62 92 ASP A N 1
ATOM 680 C CA . ASP A 1 92 ? 8.199 -4.565 -0.874 1.00 74.62 92 ASP A CA 1
ATOM 681 C C . ASP A 1 92 ? 9.458 -5.193 -1.510 1.00 74.62 92 ASP A C 1
ATOM 683 O O . ASP A 1 92 ? 10.090 -6.101 -0.983 1.00 74.62 92 ASP A O 1
ATOM 687 N N . VAL A 1 93 ? 9.873 -4.660 -2.664 1.00 70.62 93 VAL A N 1
ATOM 688 C CA . VAL A 1 93 ? 11.059 -5.126 -3.392 1.00 70.62 93 VAL A CA 1
ATOM 689 C C . VAL A 1 93 ? 12.306 -4.345 -2.955 1.00 70.62 93 VAL A C 1
ATOM 691 O O . VAL A 1 93 ? 12.262 -3.106 -2.951 1.00 70.62 93 VAL A O 1
ATOM 694 N N . PRO A 1 94 ? 13.434 -5.027 -2.664 1.00 67.62 94 PRO A N 1
ATOM 695 C CA . PRO A 1 94 ? 14.704 -4.3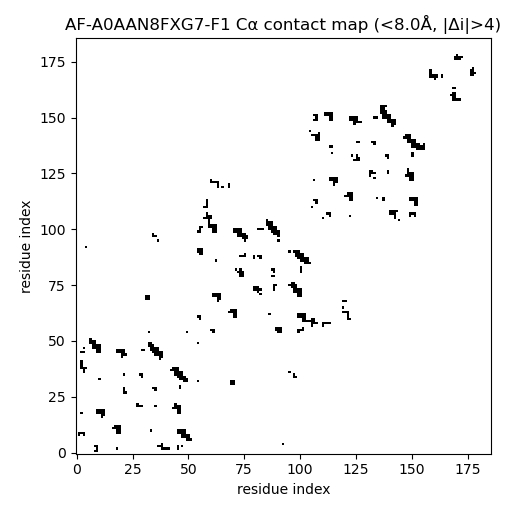78 -2.351 1.00 67.62 94 PRO A CA 1
ATOM 696 C C . PRO A 1 94 ? 15.281 -3.621 -3.559 1.00 67.62 94 PRO A C 1
ATOM 698 O O . PRO A 1 94 ? 15.114 -4.026 -4.708 1.00 67.62 94 PRO A O 1
ATOM 701 N N . ASN A 1 95 ? 16.004 -2.528 -3.290 1.00 67.12 95 ASN A N 1
ATOM 702 C CA . ASN A 1 95 ? 16.658 -1.678 -4.298 1.00 67.12 95 ASN A CA 1
ATOM 703 C C . ASN A 1 95 ? 15.696 -1.047 -5.328 1.00 67.12 95 ASN A C 1
ATOM 705 O O . ASN A 1 95 ? 16.024 -0.842 -6.499 1.00 67.12 95 ASN A O 1
ATOM 709 N N . ALA A 1 96 ? 14.472 -0.762 -4.889 1.00 71.75 96 ALA A N 1
ATOM 710 C CA . ALA A 1 96 ? 13.458 -0.117 -5.697 1.00 71.75 96 ALA A CA 1
ATOM 711 C C . ALA A 1 96 ? 13.685 1.399 -5.810 1.00 71.75 96 ALA A C 1
ATOM 713 O O . ALA A 1 96 ? 13.880 2.085 -4.812 1.00 71.75 96 ALA A O 1
ATOM 714 N N . PHE A 1 97 ? 13.570 1.935 -7.026 1.00 75.19 97 PHE A N 1
ATOM 715 C CA . PHE A 1 97 ? 13.570 3.387 -7.266 1.00 75.19 97 PHE A CA 1
ATOM 716 C C . PHE A 1 97 ? 12.170 4.005 -7.174 1.00 75.19 97 PHE A C 1
ATOM 718 O O . PHE A 1 97 ? 12.032 5.212 -6.974 1.00 75.19 97 PHE A O 1
ATOM 725 N N . GLN A 1 98 ? 11.137 3.175 -7.311 1.00 78.88 98 GLN A N 1
ATOM 726 C CA . GLN A 1 98 ? 9.729 3.548 -7.250 1.00 78.88 98 GLN A CA 1
ATOM 727 C C . GLN A 1 98 ? 9.021 2.700 -6.201 1.00 78.88 98 GLN A C 1
ATOM 729 O O . GLN A 1 98 ? 9.362 1.532 -5.997 1.00 78.88 98 GLN A O 1
ATOM 734 N N . GLY A 1 99 ? 8.021 3.286 -5.565 1.00 82.94 99 GLY A N 1
ATOM 735 C CA . GLY A 1 99 ? 7.207 2.635 -4.557 1.00 82.94 99 GLY A CA 1
ATOM 736 C C . GLY A 1 99 ? 5.797 3.196 -4.545 1.00 82.94 99 GLY A C 1
ATOM 737 O O . GLY A 1 99 ? 5.381 3.929 -5.448 1.00 82.94 99 GLY A O 1
ATOM 738 N N . TYR A 1 100 ? 5.085 2.865 -3.481 1.00 86.81 100 TYR A N 1
ATOM 739 C CA . TYR A 1 100 ? 3.785 3.429 -3.176 1.00 86.81 100 TYR A CA 1
ATOM 740 C C . TYR A 1 100 ? 3.827 4.163 -1.845 1.00 86.81 100 TYR A C 1
ATOM 742 O O . TYR A 1 100 ? 4.637 3.862 -0.966 1.00 86.81 100 TYR A O 1
ATOM 750 N N . CYS A 1 101 ? 2.945 5.145 -1.702 1.00 88.69 101 CYS A N 1
ATOM 751 C CA . CYS A 1 101 ? 2.762 5.818 -0.430 1.00 88.69 101 CYS A CA 1
ATOM 752 C C . CYS A 1 101 ? 2.012 4.889 0.521 1.00 88.69 101 CYS A C 1
ATOM 754 O O . CYS A 1 1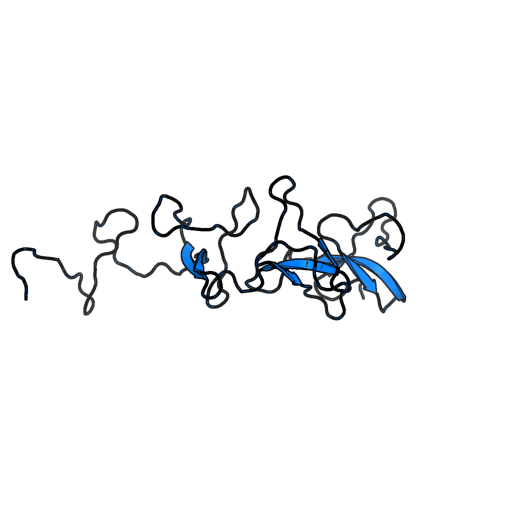01 ? 0.813 4.653 0.366 1.00 88.69 101 CYS A O 1
ATOM 756 N N . CYS A 1 102 ? 2.742 4.362 1.494 1.00 89.56 102 CYS A N 1
ATOM 757 C CA . CYS A 1 102 ? 2.235 3.466 2.522 1.00 89.56 102 CYS A CA 1
ATOM 758 C C . CYS A 1 102 ? 2.235 4.179 3.868 1.00 89.56 102 CYS A C 1
ATOM 760 O O . CYS A 1 102 ? 3.065 5.062 4.094 1.00 89.56 102 CYS A O 1
ATOM 762 N N . SER A 1 103 ? 1.327 3.808 4.766 1.00 88.62 103 SER A N 1
ATOM 763 C CA . SER A 1 103 ? 1.310 4.373 6.111 1.00 88.62 103 SER A CA 1
ATOM 764 C C . SER A 1 103 ? 2.672 4.167 6.781 1.00 88.62 103 SER A C 1
ATOM 766 O O . SER A 1 103 ? 3.317 3.122 6.645 1.00 88.62 103 SER A O 1
ATOM 768 N N . GLN A 1 104 ? 3.152 5.190 7.483 1.00 86.25 104 GLN A N 1
ATOM 769 C CA . GLN A 1 104 ? 4.448 5.130 8.163 1.00 86.25 104 GLN A CA 1
ATOM 770 C C . GLN A 1 104 ? 4.473 4.013 9.217 1.00 86.25 104 GLN A C 1
ATOM 772 O O . GLN A 1 104 ? 5.446 3.259 9.330 1.00 86.25 104 GLN A O 1
ATOM 777 N N . HIS A 1 105 ? 3.354 3.859 9.912 1.00 87.12 105 HIS A N 1
ATOM 778 C CA . HIS A 1 105 ? 3.142 2.903 10.987 1.00 87.12 105 HIS A CA 1
ATOM 779 C C . HIS A 1 105 ? 2.021 1.922 10.630 1.00 87.12 105 HIS A C 1
ATOM 781 O O . HIS A 1 105 ? 1.268 2.140 9.672 1.00 87.12 105 HIS A O 1
ATOM 787 N N . SER A 1 106 ? 1.947 0.823 11.374 1.00 87.12 106 SER A N 1
ATOM 788 C CA . SER A 1 106 ? 0.880 -0.162 11.222 1.00 87.12 106 SER A CA 1
ATOM 789 C C . SER A 1 106 ? -0.453 0.438 11.654 1.00 87.12 106 SER A C 1
ATOM 791 O O . SER A 1 106 ? -0.517 1.136 12.660 1.00 87.12 106 SER A O 1
ATOM 793 N N . ILE A 1 107 ? -1.515 0.156 10.902 1.00 88.12 107 ILE A N 1
ATOM 794 C CA . ILE A 1 107 ? -2.854 0.694 11.184 1.00 88.12 107 ILE A CA 1
ATOM 795 C C . ILE A 1 107 ? -3.415 0.121 12.482 1.00 88.12 107 ILE A C 1
ATOM 797 O O . ILE A 1 107 ? -3.953 0.855 13.306 1.00 88.12 107 ILE A O 1
ATOM 801 N N . CYS A 1 108 ? -3.251 -1.188 12.671 1.00 86.50 108 CYS A N 1
ATOM 802 C CA . CYS A 1 108 ? -3.726 -1.886 13.852 1.00 86.50 108 CYS A CA 1
ATOM 803 C C . CYS A 1 108 ? -2.572 -2.370 14.730 1.00 86.50 108 CYS A C 1
ATOM 805 O O . CYS A 1 108 ? -1.580 -2.908 14.210 1.00 86.50 108 CYS A O 1
ATOM 807 N N . PRO A 1 109 ? -2.703 -2.244 16.062 1.00 81.00 109 PRO A N 1
ATOM 808 C CA . PRO A 1 109 ? -1.733 -2.799 16.991 1.00 81.00 109 PRO A CA 1
ATOM 809 C C . PRO A 1 109 ? -1.676 -4.326 16.845 1.00 81.00 109 PRO A C 1
ATOM 811 O O . PRO A 1 109 ? -2.689 -4.993 16.652 1.00 81.00 109 PRO A O 1
ATOM 814 N N . GLY A 1 110 ? -0.469 -4.891 16.893 1.00 77.69 110 GLY A N 1
ATOM 815 C CA . GLY A 1 110 ? -0.259 -6.330 16.699 1.00 77.69 110 GLY A CA 1
ATOM 816 C C . GLY A 1 110 ? -0.353 -6.810 15.246 1.00 77.69 110 GLY A C 1
ATOM 817 O O . GLY A 1 110 ? -0.277 -8.012 15.011 1.00 77.69 110 GLY A O 1
ATOM 818 N N . GLY A 1 111 ? -0.500 -5.904 14.269 1.00 77.19 111 GLY A N 1
ATOM 819 C CA . GLY A 1 111 ? -0.520 -6.263 12.846 1.00 77.19 111 GLY A CA 1
ATOM 820 C C . GLY A 1 111 ? -1.756 -7.059 12.422 1.00 77.19 111 GLY A C 1
ATOM 821 O O . GLY A 1 111 ? -1.720 -7.735 11.395 1.00 77.19 111 GLY A O 1
ATOM 822 N N . VAL A 1 112 ? -2.837 -6.993 13.207 1.00 85.00 112 VAL A N 1
ATOM 823 C CA . VAL A 1 112 ? -4.127 -7.580 12.832 1.00 85.00 112 VAL A CA 1
ATOM 824 C C . VAL A 1 112 ? -4.693 -6.885 11.593 1.00 85.00 112 VAL A C 1
ATOM 826 O O . VAL A 1 112 ? -4.349 -5.742 11.279 1.00 85.00 112 VAL A O 1
ATOM 829 N N . ASN A 1 113 ? -5.571 -7.583 10.87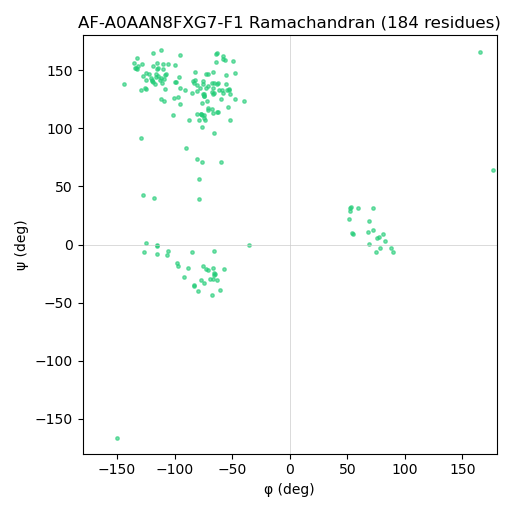6 1.00 85.12 113 ASN A N 1
ATOM 830 C CA . ASN A 1 113 ? -6.212 -7.023 9.692 1.00 85.12 113 ASN A CA 1
ATOM 831 C C . ASN A 1 113 ? -7.068 -5.812 10.076 1.00 85.12 113 ASN A C 1
ATOM 833 O O . ASN A 1 113 ? -7.777 -5.843 11.076 1.00 85.12 113 ASN A O 1
ATOM 837 N N . TYR A 1 114 ? -7.023 -4.758 9.271 1.00 88.19 114 TYR A N 1
ATOM 838 C CA . TYR A 1 114 ? -7.917 -3.611 9.402 1.00 88.19 114 TYR A CA 1
ATOM 839 C C . TYR A 1 114 ? -9.057 -3.720 8.394 1.00 88.19 114 TYR A C 1
ATOM 841 O O . TYR A 1 114 ? -8.920 -4.349 7.342 1.00 88.19 114 TYR A O 1
ATOM 849 N N . HIS A 1 115 ? -10.183 -3.094 8.710 1.00 88.38 115 HIS A N 1
ATOM 850 C CA . HIS A 1 115 ? -11.286 -2.980 7.774 1.00 88.38 115 HIS A CA 1
ATOM 851 C C . HIS A 1 115 ? -10.936 -1.971 6.679 1.00 88.38 115 HIS A C 1
ATOM 853 O O . HIS A 1 115 ? -10.436 -0.876 6.959 1.00 88.38 115 HIS A O 1
ATOM 859 N N . VAL A 1 116 ? -11.223 -2.336 5.434 1.00 87.31 116 VAL A N 1
ATOM 860 C CA . VAL A 1 116 ? -11.059 -1.474 4.265 1.00 87.31 116 VAL A CA 1
ATOM 861 C C . VAL A 1 116 ? -12.444 -1.102 3.771 1.00 87.31 116 VAL A C 1
ATOM 863 O O . VAL A 1 116 ? -13.252 -1.974 3.470 1.00 87.31 116 VAL A O 1
ATOM 866 N N . ASP A 1 117 ? -12.716 0.192 3.683 1.00 84.00 117 ASP A N 1
ATOM 867 C CA . ASP A 1 117 ? -13.969 0.678 3.124 1.00 84.00 117 ASP A CA 1
ATOM 868 C C . ASP A 1 117 ? -14.040 0.359 1.622 1.00 84.00 117 ASP A C 1
ATOM 870 O O . ASP A 1 117 ? -13.112 0.651 0.871 1.00 84.00 117 ASP A O 1
ATOM 874 N N . GLU A 1 118 ? -15.141 -0.241 1.169 1.00 83.81 118 GLU A N 1
ATOM 875 C CA . GLU A 1 118 ? -15.282 -0.722 -0.213 1.00 83.81 118 GLU A CA 1
ATOM 876 C C . GLU A 1 118 ? -15.312 0.433 -1.230 1.00 83.81 118 GLU A C 1
ATOM 878 O O . GLU A 1 118 ? -14.842 0.298 -2.360 1.00 83.81 118 GLU A O 1
ATOM 883 N N . LYS A 1 119 ? -15.818 1.605 -0.820 1.00 80.06 119 LYS A N 1
ATOM 884 C CA . LYS A 1 119 ? -15.952 2.779 -1.692 1.00 80.06 119 LYS A CA 1
ATOM 885 C C . LYS A 1 119 ? -14.641 3.529 -1.868 1.00 80.06 119 LYS A C 1
ATOM 887 O O . LYS A 1 119 ? -14.354 4.006 -2.957 1.00 80.06 119 LYS A O 1
ATOM 892 N N . SER A 1 120 ? -13.851 3.680 -0.818 1.00 79.69 120 SER A N 1
ATOM 893 C CA . SER A 1 120 ? -12.584 4.419 -0.864 1.00 79.69 120 SER A CA 1
ATOM 894 C C . SER A 1 120 ? -11.372 3.508 -1.048 1.00 79.69 120 SER A C 1
ATOM 896 O O . SER A 1 120 ? -10.306 3.975 -1.450 1.00 79.69 120 SER A O 1
ATOM 898 N N . LEU A 1 121 ? -11.523 2.207 -0.773 1.00 80.69 121 LEU A N 1
ATOM 899 C CA . LEU A 1 121 ? -10.430 1.243 -0.638 1.00 80.69 121 LEU A CA 1
ATOM 900 C C . LEU A 1 121 ? -9.352 1.722 0.353 1.00 80.69 121 LEU A C 1
ATOM 902 O O . LEU A 1 121 ? -8.171 1.387 0.212 1.00 80.69 121 LEU A O 1
ATOM 906 N N . MET A 1 122 ? -9.765 2.523 1.340 1.00 83.19 122 MET A N 1
ATOM 907 C CA . MET A 1 122 ? -8.937 3.077 2.410 1.00 83.19 122 MET A CA 1
ATOM 908 C C . MET A 1 122 ? -9.293 2.433 3.757 1.00 83.19 122 MET A C 1
ATOM 910 O O . MET A 1 122 ? -10.411 1.938 3.925 1.00 83.19 122 MET A O 1
ATOM 914 N N . PRO A 1 123 ? -8.357 2.413 4.725 1.00 86.31 123 PRO A N 1
ATOM 915 C CA . PRO A 1 123 ? -8.644 1.928 6.070 1.00 86.31 123 PRO A CA 1
ATOM 916 C C . PRO A 1 123 ? -9.784 2.735 6.698 1.00 86.31 123 PRO A C 1
ATOM 918 O O . PRO A 1 123 ? -9.757 3.966 6.701 1.00 86.31 123 PRO A O 1
ATOM 921 N N . THR A 1 124 ? -10.782 2.043 7.242 1.00 87.31 124 THR A N 1
ATOM 922 C CA . THR A 1 124 ? -11.917 2.695 7.898 1.00 87.31 124 THR A CA 1
ATOM 923 C C . THR A 1 124 ? -11.467 3.308 9.221 1.00 87.31 124 THR A C 1
ATOM 925 O O . THR A 1 124 ? -11.048 2.593 10.135 1.00 87.31 124 THR A O 1
ATOM 928 N N . THR A 1 125 ? -11.565 4.632 9.325 1.00 85.50 125 THR A N 1
ATOM 929 C CA . THR A 1 125 ? -11.346 5.367 10.574 1.00 85.50 125 THR A CA 1
ATOM 930 C C . THR A 1 125 ? -12.616 5.366 11.413 1.00 85.50 125 THR A C 1
ATOM 932 O O . THR A 1 125 ? -13.705 5.582 10.882 1.00 85.50 125 THR A O 1
ATOM 935 N N . CYS A 1 126 ? -12.475 5.180 12.718 1.00 82.56 126 CYS A N 1
ATOM 936 C CA . CYS A 1 126 ? -13.567 5.303 13.680 1.00 82.56 126 CYS A CA 1
ATOM 937 C C . CYS A 1 126 ? -13.343 6.520 14.586 1.00 82.56 126 CYS A C 1
ATOM 939 O O . CYS A 1 126 ? -12.273 7.124 14.578 1.00 82.56 126 CYS A O 1
ATOM 941 N N . ALA A 1 127 ? -14.364 6.921 15.338 1.00 77.62 127 ALA A N 1
ATOM 942 C CA . ALA A 1 127 ? -14.276 8.002 16.315 1.00 77.62 127 ALA A CA 1
ATOM 943 C C . ALA A 1 127 ? -14.803 7.499 17.660 1.00 77.62 127 ALA A C 1
ATOM 945 O O . ALA A 1 127 ? -15.744 6.711 17.697 1.00 77.62 127 ALA A O 1
ATOM 946 N N . SER A 1 128 ? -14.211 7.964 18.761 1.00 64.06 128 SER A N 1
ATOM 947 C CA . SER A 1 128 ? -14.657 7.602 20.112 1.00 64.06 128 SER A CA 1
ATOM 948 C C . SER A 1 128 ? -16.001 8.240 20.496 1.00 64.06 128 SER A C 1
ATOM 950 O O . SER A 1 128 ? -16.679 7.727 21.376 1.00 64.06 128 SER A O 1
ATOM 952 N N . GLU A 1 129 ? -16.392 9.339 19.836 1.00 56.78 129 GLU A N 1
ATOM 953 C CA . GLU A 1 129 ? -17.488 10.241 20.243 1.00 56.78 129 GLU A CA 1
ATOM 954 C C . GLU A 1 129 ? -18.521 10.478 19.113 1.00 56.78 129 GLU A C 1
ATOM 956 O O . GLU A 1 129 ? -18.953 11.601 18.856 1.00 56.78 129 GLU A O 1
ATOM 961 N N . GLY A 1 130 ? -18.914 9.437 18.374 1.00 52.03 130 GLY A N 1
ATOM 962 C CA . GLY A 1 130 ? -19.976 9.554 17.366 1.00 52.03 130 GLY A CA 1
ATOM 963 C C . GLY A 1 130 ? -20.040 8.388 16.384 1.00 52.03 130 GLY A C 1
ATOM 964 O O . GLY A 1 130 ? -19.102 7.607 16.300 1.00 52.03 130 GLY A O 1
ATOM 965 N N . PHE A 1 131 ? -21.158 8.314 15.647 1.00 53.19 131 PHE A N 1
ATOM 966 C CA . PHE A 1 131 ? -21.677 7.300 14.697 1.00 53.19 131 PHE A CA 1
ATOM 967 C C . PHE A 1 131 ? -20.715 6.506 13.775 1.00 53.19 131 PHE A C 1
ATOM 969 O O . PHE A 1 131 ? -21.184 5.656 13.017 1.00 53.19 131 PHE A O 1
ATOM 976 N N . ALA A 1 132 ? -19.403 6.727 13.804 1.00 61.19 132 ALA A N 1
ATOM 977 C CA . ALA A 1 132 ? -18.413 5.920 13.100 1.00 61.19 132 ALA A CA 1
ATOM 978 C C . ALA A 1 132 ? -18.171 4.584 13.835 1.00 61.19 132 ALA A C 1
ATOM 980 O O . ALA A 1 132 ? -17.127 4.362 14.450 1.00 61.19 132 ALA A O 1
ATOM 981 N N . LEU A 1 133 ? -19.176 3.707 13.778 1.00 69.38 133 LEU A N 1
ATOM 982 C CA . LEU A 1 133 ? -19.117 2.337 14.280 1.00 69.38 133 LEU A CA 1
ATOM 983 C C . LEU A 1 133 ? -18.420 1.432 13.262 1.00 69.38 133 LEU A C 1
ATOM 985 O O . LEU A 1 133 ? -18.672 1.508 12.058 1.00 69.38 133 LEU A O 1
ATOM 989 N N . CYS A 1 134 ? -17.554 0.556 13.761 1.00 80.62 134 CYS A N 1
ATOM 990 C CA . CYS A 1 134 ? -16.926 -0.463 12.937 1.00 80.62 134 CYS A CA 1
ATOM 991 C C . CYS A 1 134 ? -17.944 -1.541 12.525 1.00 80.62 134 CYS A C 1
ATOM 993 O O . CYS A 1 134 ? -18.862 -1.843 13.292 1.00 80.62 134 CYS A O 1
ATOM 995 N N . PRO A 1 135 ? -17.801 -2.124 11.323 1.00 82.00 135 PRO A N 1
ATOM 996 C CA . PRO A 1 135 ? -18.646 -3.228 10.880 1.00 82.00 135 PRO A CA 1
ATOM 997 C C . PRO A 1 135 ? -18.452 -4.474 11.757 1.00 82.00 135 PRO A C 1
ATOM 999 O O . PRO A 1 135 ? -17.474 -4.582 12.498 1.00 82.00 135 PRO A O 1
ATOM 1002 N N . GLN A 1 136 ? -19.388 -5.425 11.667 1.00 74.62 136 GLN A N 1
ATOM 1003 C CA . GLN A 1 136 ? -19.376 -6.642 12.491 1.00 74.62 136 GLN A CA 1
ATOM 1004 C C . GLN A 1 136 ? -18.039 -7.396 12.366 1.00 74.62 136 GLN A C 1
ATOM 1006 O O . GLN A 1 136 ? -17.540 -7.597 11.258 1.00 74.62 136 GLN A O 1
ATOM 1011 N N . GLY A 1 137 ? -17.460 -7.795 13.504 1.00 76.88 137 GLY A N 1
ATOM 1012 C CA . GLY A 1 137 ? -16.143 -8.444 13.578 1.00 76.88 137 GLY A CA 1
ATOM 1013 C C . GLY A 1 137 ? -14.942 -7.487 13.564 1.00 76.88 137 GLY A C 1
ATOM 1014 O O . GLY A 1 137 ? -13.795 -7.937 13.568 1.00 76.88 137 GLY A O 1
ATOM 1015 N N . PHE A 1 138 ? -15.177 -6.172 13.558 1.00 83.19 138 PHE A N 1
ATOM 1016 C CA . PHE A 1 138 ? -14.137 -5.160 13.720 1.00 83.19 138 PHE A CA 1
ATOM 1017 C C . PHE A 1 138 ? -14.413 -4.296 14.947 1.00 83.19 138 PHE A C 1
ATOM 1019 O O . PHE A 1 138 ? -15.541 -3.906 15.233 1.00 83.19 138 PHE A O 1
ATOM 1026 N N . THR A 1 139 ? -13.355 -3.959 15.671 1.00 81.44 139 THR A N 1
ATOM 1027 C CA . THR A 1 139 ? -13.395 -3.135 16.873 1.00 81.44 139 THR A CA 1
ATOM 1028 C C . THR A 1 139 ? -12.556 -1.886 16.653 1.00 81.44 139 THR A C 1
ATOM 1030 O O . THR A 1 139 ? -11.496 -1.932 16.027 1.00 81.44 139 THR A O 1
ATOM 1033 N N . CYS A 1 140 ? -13.029 -0.755 17.168 1.00 84.19 140 CYS A N 1
ATOM 1034 C CA . CYS A 1 140 ? -12.302 0.501 17.071 1.00 84.19 140 CYS A CA 1
ATOM 1035 C C . CYS A 1 140 ? -11.067 0.454 17.981 1.00 84.19 140 CYS A C 1
ATOM 1037 O O . CYS A 1 140 ? -11.198 0.341 19.201 1.00 84.19 140 CYS A O 1
ATOM 1039 N N . GLN A 1 141 ? -9.873 0.511 17.392 1.00 84.50 141 GLN A N 1
ATOM 1040 C CA . GLN A 1 141 ? -8.605 0.538 18.117 1.00 84.50 141 GLN A CA 1
ATOM 1041 C C . GLN A 1 141 ? -7.831 1.811 17.789 1.00 84.50 141 GLN A C 1
ATOM 1043 O O . GLN A 1 141 ? -7.834 2.293 16.656 1.00 84.50 141 GLN A O 1
ATOM 1048 N N . GLN A 1 142 ? -7.154 2.350 18.800 1.00 83.69 142 GLN A N 1
ATOM 1049 C CA . GLN A 1 142 ? -6.290 3.507 18.635 1.00 83.69 142 GLN A CA 1
ATOM 1050 C C . GLN A 1 142 ? -4.930 3.081 18.080 1.00 83.69 142 GLN A C 1
ATOM 1052 O O . GLN A 1 142 ? -4.294 2.158 18.593 1.00 83.69 142 GLN A O 1
ATOM 1057 N N . GLN A 1 143 ? -4.471 3.791 17.056 1.00 84.12 143 GLN A N 1
ATOM 1058 C CA . GLN A 1 143 ? -3.123 3.680 16.538 1.00 84.12 143 GLN A CA 1
ATOM 1059 C C . GLN A 1 143 ? -2.151 4.406 17.492 1.00 84.12 143 GLN A C 1
ATOM 1061 O O . GLN A 1 143 ? -2.313 5.611 17.716 1.00 84.12 143 GLN A O 1
ATOM 1066 N N . PRO A 1 144 ? -1.136 3.716 18.042 1.00 76.25 144 PRO A N 1
ATOM 1067 C CA . PRO A 1 144 ? -0.291 4.268 19.099 1.00 76.25 144 PRO A CA 1
ATOM 1068 C C . PRO A 1 144 ? 0.568 5.460 18.654 1.00 76.25 144 PRO A C 1
ATOM 1070 O O . PRO A 1 144 ? 0.910 6.295 19.486 1.00 76.25 144 PRO A O 1
ATOM 1073 N N . GLU A 1 145 ? 0.907 5.582 17.366 1.00 79.81 145 GLU A N 1
ATOM 1074 C CA . GLU A 1 145 ? 1.818 6.639 16.899 1.00 79.81 145 GLU A CA 1
ATOM 1075 C C . GLU A 1 145 ? 1.123 7.923 16.442 1.00 79.81 145 GLU A C 1
ATOM 1077 O O . GLU A 1 145 ? 1.716 8.996 16.506 1.00 79.81 145 GLU A O 1
ATOM 1082 N N . THR A 1 146 ? -0.118 7.840 15.962 1.00 71.94 146 THR A N 1
ATOM 1083 C CA . THR A 1 146 ? -0.831 8.982 15.357 1.00 71.94 146 THR A CA 1
ATOM 1084 C C . THR A 1 146 ? -2.062 9.407 16.150 1.00 71.94 146 THR A C 1
ATOM 1086 O O . THR A 1 146 ? -2.763 10.324 15.721 1.00 71.94 146 THR A O 1
ATOM 1089 N N . MET A 1 147 ? -2.365 8.731 17.271 1.00 72.00 147 MET A N 1
ATOM 1090 C CA . MET A 1 147 ? -3.593 8.899 18.069 1.00 72.00 147 MET A CA 1
ATOM 1091 C C . MET A 1 147 ? -4.893 8.743 17.254 1.00 72.00 147 MET A C 1
ATOM 1093 O O . MET A 1 147 ? -5.977 9.033 17.757 1.00 72.00 147 MET A O 1
ATOM 1097 N N . SER A 1 148 ? -4.794 8.282 16.004 1.00 81.81 148 SER A N 1
ATOM 1098 C CA . SER A 1 148 ? -5.917 8.073 15.095 1.00 81.81 148 SER A CA 1
ATOM 1099 C C . SER A 1 148 ? -6.573 6.731 15.390 1.00 81.81 148 SER A C 1
ATOM 1101 O O . SER A 1 148 ? -5.898 5.790 15.796 1.00 81.81 148 SER A O 1
ATOM 1103 N N . TYR A 1 149 ? -7.879 6.625 15.184 1.00 84.81 149 TYR A N 1
ATOM 1104 C CA . TYR A 1 149 ? -8.628 5.410 15.487 1.00 84.81 149 TYR A CA 1
ATOM 1105 C C . TYR A 1 149 ? -9.048 4.702 14.203 1.00 84.81 149 TYR A C 1
ATOM 1107 O O . TYR A 1 149 ? -9.578 5.331 13.285 1.00 84.81 149 TYR A O 1
ATOM 1115 N N . TYR A 1 150 ? -8.845 3.387 14.152 1.00 87.75 150 TYR A N 1
ATOM 1116 C CA . TYR A 1 150 ? -9.170 2.557 12.997 1.00 87.75 150 TYR A CA 1
ATOM 1117 C C . TYR A 1 150 ? -9.955 1.316 13.401 1.00 87.75 150 TYR A C 1
ATOM 1119 O O . TYR A 1 150 ? -9.839 0.808 14.518 1.00 87.75 150 TYR A O 1
ATOM 1127 N N . CYS A 1 151 ? -10.746 0.809 12.463 1.00 87.94 151 CYS A N 1
ATOM 1128 C CA . CYS A 1 151 ? -11.463 -0.443 12.628 1.00 87.94 151 CYS A CA 1
ATOM 1129 C C . CYS A 1 151 ? -10.524 -1.623 12.402 1.00 87.94 151 CYS A C 1
ATOM 1131 O O . CYS A 1 151 ? -10.143 -1.927 11.273 1.00 87.94 151 CYS A O 1
ATOM 1133 N N . CYS A 1 152 ? -10.169 -2.295 13.487 1.00 88.25 152 CYS A N 1
ATOM 1134 C CA . CYS A 1 152 ? -9.247 -3.418 13.507 1.00 88.25 152 CYS A CA 1
ATOM 1135 C C . CYS A 1 152 ? -9.995 -4.716 13.767 1.00 88.25 152 CYS A C 1
ATOM 1137 O O . CYS A 1 152 ? -10.991 -4.716 14.481 1.00 88.25 152 CYS A O 1
ATOM 1139 N N . ALA A 1 153 ? -9.543 -5.819 13.177 1.00 86.06 153 ALA A N 1
ATOM 1140 C CA . ALA A 1 153 ? -10.125 -7.134 13.391 1.00 86.06 153 ALA A CA 1
ATOM 1141 C C . ALA A 1 153 ? -9.891 -7.526 14.851 1.00 86.06 153 ALA A C 1
ATOM 1143 O O . ALA A 1 153 ? -8.816 -7.994 15.233 1.00 86.06 153 ALA A O 1
ATOM 1144 N N . GLY A 1 154 ? -10.897 -7.273 15.676 1.00 70.69 154 GLY A N 1
ATOM 1145 C CA . GLY A 1 154 ? -10.946 -7.739 17.042 1.00 70.69 154 GLY A CA 1
ATOM 1146 C C . GLY A 1 154 ? -11.747 -9.023 17.057 1.00 70.69 154 GLY A C 1
ATOM 1147 O O . GLY A 1 154 ? -12.819 -9.102 16.463 1.00 70.69 154 GLY A O 1
ATOM 1148 N N . LYS A 1 155 ? -11.242 -10.033 17.764 1.00 53.38 155 LYS A N 1
ATOM 1149 C CA . LYS A 1 155 ? -12.163 -11.011 18.333 1.00 53.38 155 LYS A CA 1
ATOM 1150 C C . LYS A 1 155 ? -13.076 -10.210 19.244 1.00 53.38 155 LYS A C 1
ATOM 1152 O O . LYS A 1 155 ? -12.555 -9.458 20.074 1.00 53.38 155 LYS A O 1
ATOM 1157 N N . ASP A 1 156 ? -14.384 -10.320 19.036 1.00 49.59 156 ASP A N 1
ATOM 1158 C CA . ASP A 1 156 ? -15.371 -9.795 19.967 1.00 49.59 156 ASP A CA 1
ATOM 1159 C C . ASP A 1 156 ? -14.851 -10.076 21.375 1.00 49.59 156 ASP A C 1
ATOM 1161 O O . ASP A 1 156 ? -14.480 -11.212 21.687 1.00 49.59 156 ASP A O 1
ATOM 1165 N N . LYS A 1 157 ? -14.712 -9.038 22.209 1.00 47.53 157 LYS A N 1
ATOM 1166 C CA . LYS A 1 157 ? -14.586 -9.311 23.638 1.00 47.53 157 LYS A CA 1
ATOM 1167 C C . LYS A 1 157 ? -15.800 -10.178 23.943 1.00 47.53 157 LYS A C 1
ATOM 1169 O O . LYS A 1 157 ? -16.909 -9.718 23.681 1.00 47.53 157 LYS A O 1
ATOM 1174 N N . GLU A 1 158 ? -15.583 -11.416 24.388 1.00 46.91 158 GLU A N 1
ATOM 1175 C CA . GLU A 1 158 ? -16.611 -12.338 24.883 1.00 46.91 158 GLU A CA 1
ATOM 1176 C C . GLU A 1 158 ? -17.305 -11.688 26.089 1.00 46.91 158 GLU A C 1
ATOM 1178 O O . GLU A 1 158 ? -17.075 -12.020 27.245 1.00 46.91 158 GLU A O 1
ATOM 1183 N N . GLY A 1 159 ? -18.089 -10.653 25.822 1.00 48.50 159 GLY A N 1
ATOM 1184 C CA . GLY A 1 159 ? -18.969 -10.000 26.754 1.00 48.50 159 GLY A CA 1
ATOM 1185 C C . GLY A 1 159 ? -20.328 -10.629 26.554 1.00 48.50 159 GLY A C 1
ATOM 1186 O O . GLY A 1 159 ? -20.884 -10.602 25.455 1.00 48.50 159 GLY A O 1
ATOM 1187 N N . ILE A 1 160 ? -20.858 -11.216 27.617 1.00 49.06 160 ILE A N 1
ATOM 1188 C CA . ILE A 1 160 ? -22.224 -11.720 27.634 1.00 49.06 160 ILE A CA 1
ATOM 1189 C C . ILE A 1 160 ? -23.144 -10.503 27.424 1.00 49.06 160 ILE A C 1
ATOM 1191 O O . ILE A 1 160 ? -23.165 -9.573 28.235 1.00 49.06 160 ILE A O 1
ATOM 1195 N N . ASN A 1 161 ? -23.856 -10.469 26.294 1.00 48.56 161 ASN A N 1
ATOM 1196 C CA . ASN A 1 161 ? -24.879 -9.463 26.006 1.00 48.56 161 ASN A CA 1
ATOM 1197 C C . ASN A 1 161 ? -26.173 -9.886 26.723 1.00 48.56 161 ASN A C 1
ATOM 1199 O O . ASN A 1 161 ? -27.099 -10.416 26.117 1.00 48.56 161 ASN A O 1
ATOM 1203 N N . ASP A 1 162 ? -26.186 -9.725 28.047 1.00 53.12 162 ASP A N 1
ATOM 1204 C CA . ASP A 1 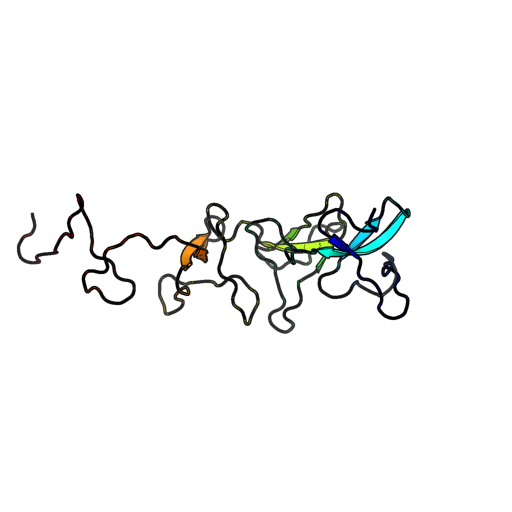162 ? -27.279 -10.146 28.935 1.00 53.12 162 ASP A CA 1
ATOM 1205 C C . ASP A 1 162 ? -28.452 -9.142 28.900 1.00 53.12 162 ASP A C 1
ATOM 1207 O O . ASP A 1 162 ? -28.813 -8.518 29.894 1.00 53.12 162 ASP A O 1
ATOM 1211 N N . GLY A 1 163 ? -28.988 -8.882 27.701 1.00 56.25 163 GLY A N 1
ATOM 1212 C CA . GLY A 1 163 ? -30.070 -7.913 27.481 1.00 56.25 163 GLY A CA 1
ATOM 1213 C C . GLY A 1 163 ? -29.631 -6.444 27.404 1.00 56.25 163 GLY A C 1
ATOM 1214 O O . GLY A 1 163 ? -30.481 -5.552 27.377 1.00 56.25 163 GLY A O 1
ATOM 1215 N N . CYS A 1 164 ? -28.325 -6.166 27.345 1.00 55.66 164 CYS A N 1
ATOM 1216 C CA . CYS A 1 164 ? -27.816 -4.811 27.131 1.00 55.66 164 CYS A CA 1
ATOM 1217 C C . CYS A 1 164 ? -28.036 -4.338 25.673 1.00 55.66 164 CYS A C 1
ATOM 1219 O O . CYS A 1 164 ? -27.940 -5.147 24.746 1.00 55.66 164 CYS A O 1
ATOM 1221 N N . PRO A 1 165 ? -28.277 -3.030 25.443 1.00 61.62 165 PRO A N 1
ATOM 1222 C CA . PRO A 1 165 ? -28.385 -2.429 24.111 1.00 61.62 165 PRO A CA 1
ATOM 1223 C C . PRO A 1 165 ? -27.217 -2.812 23.184 1.00 61.62 165 PRO A C 1
ATOM 1225 O O . PRO A 1 165 ? -26.133 -3.148 23.672 1.00 61.62 165 PRO A O 1
ATOM 1228 N N . PRO A 1 166 ? -27.381 -2.727 21.850 1.00 54.81 166 PRO A N 1
ATOM 1229 C CA . PRO A 1 166 ? -26.301 -3.050 20.923 1.00 54.81 166 PRO A CA 1
ATOM 1230 C C . PRO A 1 166 ? -25.022 -2.266 21.267 1.00 54.81 166 PRO A C 1
ATOM 1232 O O . PRO A 1 166 ? -25.073 -1.058 21.493 1.00 54.81 166 PRO A O 1
ATOM 1235 N N . ALA A 1 167 ? -23.888 -2.978 21.302 1.00 55.19 167 ALA A N 1
ATOM 1236 C CA . ALA A 1 167 ? -22.555 -2.505 21.709 1.00 55.19 167 ALA A CA 1
ATOM 1237 C C . ALA A 1 167 ? -22.334 -2.241 23.214 1.00 55.19 167 ALA A C 1
ATOM 1239 O O . ALA A 1 167 ? -21.301 -1.686 23.591 1.00 55.19 167 ALA A O 1
ATOM 1240 N N . GLN A 1 168 ? -23.247 -2.677 24.082 1.00 58.66 168 GLN A N 1
ATOM 1241 C CA . GLN A 1 168 ? -23.022 -2.734 25.526 1.00 58.66 168 GLN A CA 1
ATOM 1242 C C . GLN A 1 168 ? -22.895 -4.187 25.990 1.00 58.66 168 GLN A C 1
ATOM 1244 O O . GLN A 1 168 ? -23.581 -5.088 25.501 1.00 58.66 168 GLN A O 1
ATOM 1249 N N . PHE A 1 169 ? -21.995 -4.406 26.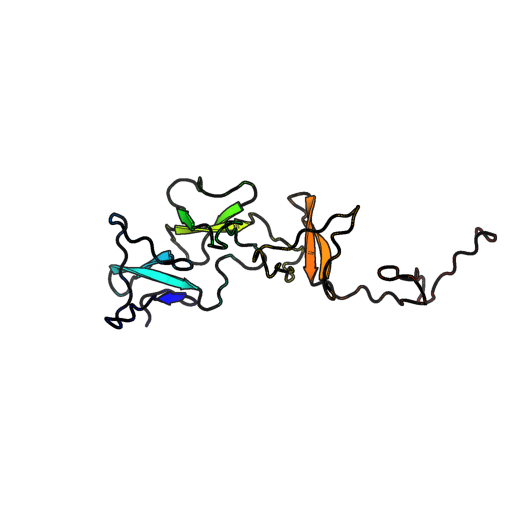944 1.00 67.12 169 PHE A N 1
ATOM 1250 C CA . PHE A 1 169 ? -21.720 -5.714 27.525 1.00 67.12 169 PHE A CA 1
ATOM 1251 C C . PHE A 1 169 ? -21.886 -5.618 29.031 1.00 67.12 169 PHE A C 1
ATOM 1253 O O . PHE A 1 169 ? -21.506 -4.610 29.633 1.00 67.12 169 PHE A O 1
ATOM 1260 N N . ALA A 1 170 ? -22.445 -6.662 29.631 1.00 62.16 170 ALA A N 1
ATOM 1261 C CA . ALA A 1 170 ? -22.595 -6.704 31.069 1.00 62.16 170 ALA A CA 1
ATOM 1262 C C . ALA A 1 170 ? -21.205 -6.760 31.732 1.00 62.16 170 ALA A C 1
ATOM 1264 O O . ALA A 1 170 ? -20.295 -7.429 31.235 1.00 62.16 170 ALA A O 1
ATOM 1265 N N . TYR A 1 171 ? -21.015 -6.028 32.832 1.00 67.12 171 TYR A N 1
ATOM 1266 C CA . TYR A 1 171 ? -19.762 -6.067 33.582 1.00 67.12 171 TYR A CA 1
ATOM 1267 C C . TYR A 1 171 ? -19.654 -7.408 34.321 1.00 67.12 171 TYR A C 1
ATOM 1269 O O . TYR A 1 171 ? -20.547 -7.770 35.087 1.00 67.12 171 TYR A O 1
ATOM 1277 N N . ILE A 1 172 ? -18.571 -8.152 34.075 1.00 65.88 172 ILE A N 1
ATOM 1278 C CA . ILE A 1 172 ? -18.339 -9.481 34.653 1.00 65.88 172 ILE A CA 1
ATOM 1279 C C . ILE A 1 172 ? -17.172 -9.394 35.638 1.00 65.88 172 ILE A C 1
ATOM 1281 O O . ILE A 1 172 ? -16.073 -8.982 35.264 1.00 65.88 172 ILE A O 1
ATOM 1285 N N . ALA A 1 173 ? -17.402 -9.832 36.874 1.00 65.44 173 ALA A N 1
ATOM 1286 C CA . ALA A 1 173 ? -16.365 -10.086 37.872 1.00 65.44 173 ALA A CA 1
ATOM 1287 C C . ALA A 1 173 ? -16.532 -11.524 38.390 1.00 65.44 173 ALA A C 1
ATOM 1289 O O . ALA A 1 173 ? -17.655 -11.964 38.624 1.00 65.44 173 ALA A O 1
ATOM 1290 N N . ASP A 1 174 ? -15.433 -12.277 38.497 1.00 66.44 174 ASP A N 1
ATOM 1291 C CA . ASP A 1 174 ? -15.420 -13.679 38.962 1.00 66.44 174 ASP A CA 1
ATOM 1292 C C . ASP A 1 174 ? -16.382 -14.629 38.212 1.00 66.44 174 ASP A C 1
ATOM 1294 O O . ASP A 1 174 ? -16.922 -15.581 38.771 1.00 66.44 174 ASP A O 1
ATOM 1298 N N . GLY A 1 175 ? -16.609 -14.377 36.918 1.00 66.75 175 GLY A N 1
ATOM 1299 C CA . GLY A 1 175 ? -17.470 -15.209 36.070 1.00 66.75 175 GLY A CA 1
ATOM 1300 C C . GLY A 1 175 ? -18.976 -14.995 36.265 1.00 66.75 175 GLY A C 1
ATOM 1301 O O . GLY A 1 175 ? -19.761 -15.716 35.652 1.00 66.75 175 GLY A O 1
ATOM 1302 N N . GLN A 1 176 ? -19.393 -14.006 37.064 1.00 68.12 176 GLN A N 1
ATOM 1303 C CA . GLN A 1 176 ? -20.794 -13.602 37.206 1.00 68.12 176 GLN A CA 1
ATOM 1304 C C . GLN A 1 176 ? -21.012 -12.169 36.719 1.00 68.12 176 GLN A C 1
ATOM 13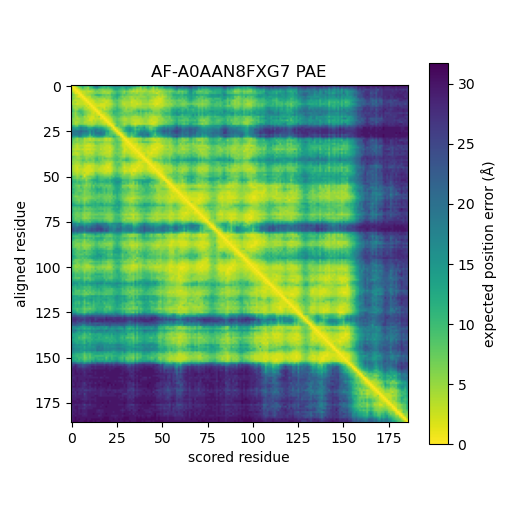06 O O . GLN A 1 176 ? -20.165 -11.289 36.898 1.00 68.12 176 GLN A O 1
ATOM 1311 N N . VAL A 1 177 ? -22.173 -11.933 36.106 1.00 67.50 177 VAL A N 1
ATOM 1312 C CA . VAL A 1 177 ? -22.623 -10.585 35.753 1.00 67.50 177 VAL A CA 1
ATOM 1313 C C . VAL A 1 177 ? -22.903 -9.823 37.045 1.00 67.50 177 VAL A C 1
ATOM 1315 O O . VAL A 1 177 ? -23.779 -10.196 37.824 1.00 67.50 177 VAL A O 1
ATOM 1318 N N . LYS A 1 178 ? -22.142 -8.757 37.287 1.00 67.12 178 LYS A N 1
ATOM 1319 C CA . LYS A 1 178 ? -22.350 -7.861 38.423 1.00 67.12 178 LYS A CA 1
ATOM 1320 C C . LYS A 1 178 ? -23.478 -6.894 38.076 1.00 67.12 178 LYS A C 1
ATOM 1322 O O . LYS A 1 178 ? -23.326 -6.027 37.218 1.00 67.12 178 LYS A O 1
ATOM 1327 N N . THR A 1 179 ? -24.604 -7.034 38.763 1.00 65.31 179 THR A N 1
ATOM 1328 C CA . THR A 1 179 ? -25.705 -6.072 38.722 1.00 65.31 179 THR A CA 1
ATOM 1329 C C . THR A 1 179 ? -25.335 -4.832 39.531 1.00 65.31 179 THR A C 1
ATOM 1331 O O . THR A 1 179 ? -24.948 -4.933 40.694 1.00 65.31 179 THR A O 1
ATOM 1334 N N . CYS A 1 180 ? -25.460 -3.653 38.924 1.00 63.16 180 CYS A N 1
ATOM 1335 C CA . CYS A 1 180 ? -25.374 -2.393 39.652 1.00 63.16 180 CYS A CA 1
ATOM 1336 C C . CYS A 1 180 ? -26.693 -2.190 40.409 1.00 63.16 180 CYS A C 1
ATOM 1338 O O . CYS A 1 180 ? -27.685 -1.805 39.791 1.00 63.16 180 CYS A O 1
ATOM 1340 N N . ASP A 1 181 ? -26.722 -2.464 41.714 1.00 64.81 181 ASP A N 1
ATOM 1341 C CA . ASP A 1 181 ? -27.834 -2.056 42.576 1.00 64.81 181 ASP A CA 1
ATOM 1342 C C . ASP A 1 181 ? -27.557 -0.634 43.102 1.00 64.81 181 ASP A C 1
ATOM 1344 O O . ASP A 1 181 ? -26.668 -0.452 43.936 1.00 64.81 181 ASP A O 1
ATOM 1348 N N . PRO A 1 182 ? -28.270 0.401 42.621 1.00 60.88 182 PRO A N 1
ATOM 1349 C CA . PRO A 1 182 ? -28.046 1.781 43.046 1.00 60.88 182 PRO A CA 1
ATOM 1350 C C . PRO A 1 182 ? -28.391 2.043 44.524 1.00 60.88 182 PRO A C 1
ATOM 1352 O O . PRO A 1 182 ? -28.131 3.146 45.004 1.00 60.88 182 PRO A O 1
ATOM 1355 N N . PHE A 1 183 ? -28.958 1.070 45.248 1.00 62.31 183 PHE A N 1
ATOM 1356 C CA . PHE A 1 183 ? -29.298 1.198 46.667 1.00 62.31 183 PHE A CA 1
ATOM 1357 C C . PHE A 1 183 ? -28.368 0.430 47.609 1.00 62.31 183 PHE A C 1
ATOM 1359 O O . PHE A 1 183 ? -28.494 0.600 48.821 1.00 62.31 183 PHE A O 1
ATOM 1366 N N . ASN A 1 184 ? -27.420 -0.356 47.088 1.00 58.31 184 ASN A N 1
ATOM 1367 C CA . ASN A 1 184 ? -26.453 -1.069 47.917 1.00 58.31 184 ASN A CA 1
ATOM 1368 C C . ASN A 1 184 ? -25.024 -0.817 47.422 1.00 58.31 184 ASN A C 1
ATOM 1370 O O . ASN A 1 184 ? -24.511 -1.499 46.537 1.00 58.31 184 ASN A O 1
ATOM 1374 N N . VAL A 1 185 ? -24.404 0.216 47.995 1.00 54.88 185 VAL A N 1
ATOM 1375 C CA . VAL A 1 185 ? -23.010 0.598 47.750 1.00 54.88 185 VAL A CA 1
ATOM 1376 C C . VAL A 1 185 ? -22.131 -0.147 48.758 1.00 54.88 185 VAL A C 1
ATOM 1378 O O . VAL A 1 185 ? -21.804 0.397 49.809 1.00 54.88 185 VAL A O 1
ATOM 1381 N N . GLU A 1 186 ? -21.788 -1.399 48.460 1.00 50.38 186 GLU A N 1
ATOM 1382 C CA . GLU A 1 186 ? -20.665 -2.105 49.102 1.00 50.38 186 GLU A CA 1
ATOM 1383 C C . GLU A 1 186 ? -19.592 -2.457 48.071 1.00 50.38 186 GLU A C 1
ATOM 1385 O O . GLU A 1 186 ? -19.940 -3.026 47.007 1.00 50.38 186 GLU A O 1
#

pLDDT: mean 74.78, std 11.63, range [45.88, 89.56]

Solvent-accessible surface area (backbone atoms only — not comparable to full-atom values): 11247 Å² total; per-residue (Å²): 142,70,76,35,61,93,68,36,41,55,46,55,39,88,90,75,72,40,66,39,70,40,56,102,87,54,100,60,79,48,59,90,75,32,42,70,37,80,16,85,92,74,80,43,34,29,19,26,20,47,71,83,69,61,63,40,56,90,35,33,47,55,44,45,40,88,90,73,59,45,67,41,71,26,52,46,82,72,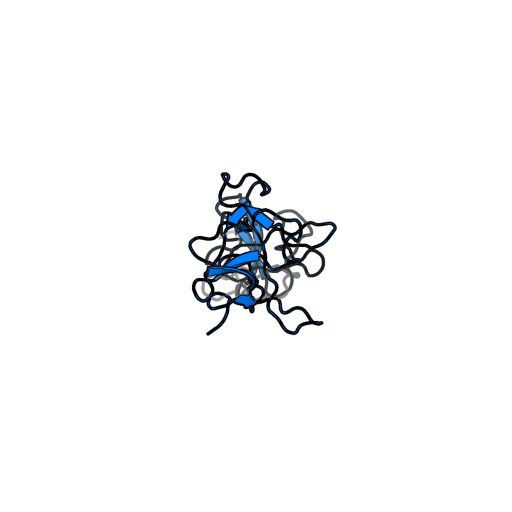74,36,82,70,42,60,90,72,31,35,52,36,55,82,56,84,93,54,55,48,27,27,20,15,35,72,56,54,54,24,78,92,54,37,59,59,43,61,36,85,89,60,65,34,73,36,65,34,51,97,88,54,93,46,71,50,60,94,66,31,36,76,38,67,17,90,90,75,76,44,34,23,18,20,56,36,78,72,76,94,50,60,62,80,81,49,60,94,98,43,55,53,55,68,57,96,91,38,75,60,77,86,55,96,86,60,94,124